Protein AF-A0A8X6L2Y6-F1 (afdb_monomer)

Structure (mmCIF, N/CA/C/O backbone):
data_AF-A0A8X6L2Y6-F1
#
_entry.id   AF-A0A8X6L2Y6-F1
#
loop_
_atom_site.group_PDB
_atom_site.id
_atom_site.type_symbol
_atom_site.label_atom_id
_atom_site.label_alt_id
_atom_site.label_comp_id
_atom_site.label_asym_id
_atom_site.label_entity_id
_atom_site.label_seq_id
_atom_site.pdbx_PDB_ins_code
_atom_site.Cartn_x
_atom_site.Cartn_y
_atom_site.Cartn_z
_atom_site.occupancy
_atom_site.B_iso_or_equiv
_atom_site.auth_seq_id
_atom_site.auth_comp_id
_atom_site.auth_asym_id
_atom_site.auth_atom_id
_atom_site.pdbx_PDB_model_num
ATOM 1 N N . MET A 1 1 ? 0.589 -14.907 5.777 1.00 53.78 1 MET A N 1
ATOM 2 C CA . MET A 1 1 ? 0.173 -14.080 6.938 1.00 53.78 1 MET A CA 1
ATOM 3 C C . MET A 1 1 ? -1.339 -14.083 7.063 1.00 53.78 1 MET A C 1
ATOM 5 O O . MET A 1 1 ? -2.007 -14.148 6.041 1.00 53.78 1 MET A O 1
ATOM 9 N N . THR A 1 2 ? -1.880 -14.028 8.283 1.00 49.56 2 THR A N 1
ATOM 10 C CA . THR A 1 2 ? -3.330 -13.923 8.505 1.00 49.56 2 THR A CA 1
ATOM 11 C C . THR A 1 2 ? -3.785 -12.466 8.377 1.00 49.56 2 THR A C 1
ATOM 13 O O . THR A 1 2 ? -3.122 -11.547 8.862 1.00 49.56 2 THR A O 1
ATOM 16 N N . PHE A 1 3 ? -4.913 -12.238 7.703 1.00 52.91 3 PHE A N 1
ATOM 17 C CA . PHE A 1 3 ? -5.513 -10.907 7.596 1.00 52.91 3 PHE A CA 1
ATOM 18 C C . PHE A 1 3 ? -5.962 -10.403 8.982 1.00 52.91 3 PHE A C 1
ATOM 20 O O . PHE A 1 3 ? -6.479 -11.174 9.787 1.00 52.91 3 PHE A O 1
ATOM 27 N N . GLY A 1 4 ? -5.780 -9.105 9.262 1.00 57.03 4 GLY A N 1
ATOM 28 C CA . GLY A 1 4 ? -6.302 -8.450 10.476 1.00 57.03 4 GLY A CA 1
ATOM 29 C C . GLY A 1 4 ? -5.295 -8.194 11.607 1.00 57.03 4 GLY A C 1
ATOM 30 O O . GLY A 1 4 ? -5.642 -7.549 12.596 1.00 57.03 4 GLY A O 1
ATOM 31 N N . LEU A 1 5 ? -4.037 -8.625 11.471 1.00 67.44 5 LEU A N 1
ATOM 32 C CA . LEU A 1 5 ? -2.963 -8.211 12.379 1.00 67.44 5 LEU A CA 1
ATOM 33 C C . LEU A 1 5 ? -2.486 -6.796 12.025 1.00 67.44 5 LEU A C 1
ATOM 35 O O . LEU A 1 5 ? -2.052 -6.541 10.904 1.00 67.44 5 LEU A O 1
ATOM 39 N N . ARG A 1 6 ? -2.512 -5.885 13.008 1.00 66.25 6 ARG A N 1
ATOM 40 C CA . ARG A 1 6 ? -2.228 -4.445 12.833 1.00 66.25 6 ARG A CA 1
ATOM 41 C C . ARG A 1 6 ? -0.897 -4.135 12.127 1.00 66.25 6 ARG A C 1
ATOM 43 O O . ARG A 1 6 ? -0.819 -3.129 11.438 1.00 66.25 6 ARG A O 1
ATOM 50 N N . ASN A 1 7 ? 0.112 -4.996 12.280 1.00 79.00 7 ASN A N 1
ATOM 51 C CA . ASN A 1 7 ? 1.459 -4.786 11.736 1.00 79.00 7 ASN A CA 1
ATOM 52 C C . ASN A 1 7 ? 1.858 -5.806 10.655 1.00 79.00 7 ASN A C 1
ATOM 54 O O . ASN A 1 7 ? 3.014 -5.810 10.239 1.00 79.00 7 ASN A O 1
ATOM 58 N N . ALA A 1 8 ? 0.944 -6.669 10.193 1.00 78.81 8 ALA A N 1
ATOM 59 C CA . ALA A 1 8 ? 1.289 -7.721 9.229 1.00 78.81 8 ALA A CA 1
ATOM 60 C C . ALA A 1 8 ? 1.899 -7.156 7.936 1.00 78.81 8 ALA A C 1
ATOM 62 O O . ALA A 1 8 ? 2.950 -7.623 7.510 1.00 78.81 8 ALA A O 1
ATOM 63 N N . ALA A 1 9 ? 1.308 -6.099 7.369 1.00 79.19 9 ALA A N 1
ATOM 64 C CA . ALA A 1 9 ? 1.822 -5.468 6.151 1.00 79.19 9 ALA A CA 1
ATOM 65 C C . ALA A 1 9 ? 3.248 -4.913 6.325 1.00 79.19 9 ALA A C 1
ATOM 67 O O . ALA A 1 9 ? 4.086 -5.075 5.448 1.00 79.19 9 ALA A O 1
ATOM 68 N N . GLN A 1 10 ? 3.565 -4.321 7.483 1.00 84.38 10 GLN A N 1
ATOM 69 C CA . GLN A 1 10 ? 4.913 -3.804 7.758 1.00 84.38 10 GLN A CA 1
ATOM 70 C C . GLN A 1 10 ? 5.939 -4.917 7.958 1.00 84.38 10 GLN A C 1
ATOM 72 O O . GLN A 1 10 ? 7.079 -4.782 7.521 1.00 84.38 10 GLN A O 1
ATOM 77 N N . SER A 1 11 ? 5.552 -6.017 8.605 1.00 86.00 11 SER A N 1
ATOM 78 C CA . SER A 1 11 ? 6.407 -7.200 8.699 1.00 86.00 11 SER A CA 1
ATOM 79 C C . SER A 1 11 ? 6.681 -7.800 7.319 1.00 86.00 11 SER A C 1
ATOM 81 O O . SER A 1 11 ? 7.819 -8.176 7.053 1.00 86.00 11 SER A O 1
ATOM 83 N N . PHE A 1 12 ? 5.678 -7.832 6.434 1.00 85.38 12 PHE A N 1
ATOM 84 C CA . PHE A 1 12 ? 5.853 -8.299 5.059 1.00 85.38 12 PHE A CA 1
ATOM 85 C C . PHE A 1 12 ? 6.756 -7.392 4.237 1.00 85.38 12 PHE A C 1
ATOM 87 O O . PHE A 1 12 ? 7.698 -7.875 3.622 1.00 85.38 12 PHE A O 1
ATOM 94 N N . GLN A 1 13 ? 6.516 -6.081 4.292 1.00 87.25 13 GLN A N 1
ATOM 95 C CA . GLN A 1 13 ? 7.336 -5.094 3.601 1.00 87.25 13 GLN A CA 1
ATOM 96 C C . GLN A 1 13 ? 8.804 -5.251 3.992 1.00 87.25 13 GLN A C 1
ATOM 98 O O . GLN A 1 13 ? 9.653 -5.363 3.125 1.00 87.25 13 GLN A O 1
ATOM 103 N N . ARG A 1 14 ? 9.109 -5.341 5.295 1.00 88.31 14 ARG A N 1
ATOM 104 C CA . ARG A 1 14 ? 10.491 -5.519 5.773 1.00 88.31 14 ARG A CA 1
ATOM 105 C C . ARG A 1 14 ? 11.135 -6.801 5.259 1.00 88.31 14 ARG A C 1
ATOM 107 O O . ARG A 1 14 ? 12.340 -6.823 5.028 1.00 88.31 14 ARG A O 1
ATOM 114 N N . PHE A 1 15 ? 10.347 -7.864 5.134 1.00 88.94 15 PHE A N 1
ATOM 115 C CA . PHE A 1 15 ? 10.811 -9.127 4.584 1.00 88.94 15 PHE A CA 1
ATOM 116 C C . PHE A 1 15 ? 11.135 -8.994 3.091 1.00 88.94 15 PHE A C 1
ATOM 118 O O . PHE A 1 15 ? 12.243 -9.333 2.683 1.00 88.94 15 PHE A O 1
ATOM 125 N N . LEU A 1 16 ? 10.230 -8.413 2.300 1.00 89.25 16 LEU A N 1
ATOM 126 C CA . LEU A 1 16 ? 10.459 -8.167 0.876 1.00 89.25 16 LEU A CA 1
ATOM 127 C C . LEU A 1 16 ? 11.618 -7.187 0.638 1.00 89.25 16 LEU A C 1
ATOM 129 O O . LEU A 1 16 ? 12.490 -7.463 -0.179 1.00 89.25 16 LEU A O 1
ATOM 133 N N . ASP A 1 17 ? 11.708 -6.109 1.417 1.00 87.88 17 ASP A N 1
ATOM 134 C CA . ASP A 1 17 ? 12.823 -5.153 1.385 1.00 87.88 17 ASP A CA 1
ATOM 135 C C . ASP A 1 17 ? 14.163 -5.798 1.740 1.00 87.88 17 ASP A C 1
ATOM 137 O O . ASP A 1 17 ? 15.212 -5.263 1.396 1.00 87.88 17 ASP A O 1
ATOM 141 N N . SER A 1 18 ? 14.162 -6.898 2.497 1.00 88.44 18 SER A N 1
ATOM 142 C CA . SER A 1 18 ? 15.374 -7.667 2.782 1.00 88.44 18 SER A CA 1
ATOM 143 C C . SER A 1 18 ? 15.711 -8.632 1.649 1.00 88.44 18 SER A C 1
ATOM 145 O O . SER A 1 18 ? 16.889 -8.878 1.415 1.00 88.44 18 SER A O 1
ATOM 147 N N . LEU A 1 19 ? 14.700 -9.177 0.969 1.00 88.56 19 LEU A N 1
ATOM 148 C CA . LEU A 1 19 ? 14.857 -10.135 -0.124 1.00 88.56 19 LEU A CA 1
ATOM 149 C C . LEU A 1 19 ? 15.314 -9.475 -1.431 1.00 88.56 19 LEU A C 1
ATOM 151 O O . LEU A 1 19 ? 16.062 -10.082 -2.194 1.00 88.56 19 LEU A O 1
ATOM 155 N N . PHE A 1 20 ? 14.852 -8.249 -1.680 1.00 88.69 20 PHE A N 1
ATOM 156 C CA . PHE A 1 20 ? 15.060 -7.512 -2.929 1.00 88.69 20 PHE A CA 1
ATOM 157 C C . PHE A 1 20 ? 16.042 -6.337 -2.803 1.00 88.69 20 PHE A C 1
ATOM 159 O O . PHE A 1 20 ? 16.257 -5.617 -3.774 1.00 88.69 20 PHE A O 1
ATOM 166 N N . ARG A 1 21 ? 16.654 -6.136 -1.626 1.00 86.44 21 ARG A N 1
ATOM 167 C CA . ARG A 1 21 ? 17.507 -4.970 -1.311 1.00 86.44 21 ARG A CA 1
ATOM 168 C C . ARG A 1 21 ? 18.644 -4.736 -2.299 1.00 86.44 21 ARG A C 1
ATOM 170 O O . ARG A 1 21 ? 19.048 -3.608 -2.549 1.00 86.44 21 ARG A O 1
ATOM 177 N N . ASP A 1 22 ? 19.221 -5.826 -2.759 1.00 89.88 22 ASP A N 1
ATOM 178 C CA . ASP A 1 22 ? 20.429 -5.905 -3.564 1.00 89.88 22 ASP A CA 1
ATOM 179 C C . ASP A 1 22 ? 20.139 -5.896 -5.071 1.00 89.88 22 ASP A C 1
ATOM 181 O O . ASP A 1 22 ? 21.068 -5.925 -5.875 1.00 89.88 22 ASP A O 1
ATOM 185 N N . LEU A 1 23 ? 18.864 -5.793 -5.462 1.00 87.50 23 LEU A N 1
ATOM 186 C CA . LEU A 1 23 ? 18.439 -5.685 -6.853 1.00 87.50 23 LEU A CA 1
ATOM 187 C C . LEU A 1 23 ? 18.017 -4.235 -7.160 1.00 87.50 23 LEU A C 1
ATOM 189 O O . LEU A 1 23 ? 16.874 -3.862 -6.903 1.00 87.50 23 LEU A O 1
ATOM 193 N N . PRO A 1 24 ? 18.895 -3.398 -7.750 1.00 85.75 24 PRO A N 1
ATOM 194 C CA . PRO A 1 24 ? 18.608 -1.975 -7.981 1.00 85.75 24 PRO A CA 1
ATOM 195 C C . PRO A 1 24 ? 17.514 -1.727 -9.033 1.00 85.75 24 PRO A C 1
ATOM 197 O O . PRO A 1 24 ? 17.008 -0.616 -9.154 1.00 85.75 24 PRO A O 1
ATOM 200 N N . PHE A 1 25 ? 17.163 -2.752 -9.811 1.00 88.06 25 PHE A N 1
ATOM 201 C CA . PHE A 1 25 ? 16.117 -2.730 -10.834 1.00 88.06 25 PHE A CA 1
ATOM 202 C C . PHE A 1 25 ? 14.741 -3.182 -10.311 1.00 88.06 25 PHE A C 1
ATOM 204 O O . PHE A 1 25 ? 13.781 -3.236 -11.083 1.00 88.06 25 PHE A O 1
ATOM 211 N N . CYS A 1 26 ? 14.646 -3.539 -9.025 1.00 90.44 26 CYS A N 1
ATOM 212 C CA . CYS A 1 26 ? 13.440 -4.055 -8.393 1.00 90.44 26 CYS A CA 1
ATOM 213 C C . CYS A 1 26 ? 12.894 -3.048 -7.376 1.00 90.44 26 CYS A C 1
ATOM 215 O O . CYS A 1 26 ? 13.563 -2.690 -6.410 1.00 90.44 26 CYS A O 1
ATOM 217 N N . PHE A 1 27 ? 11.646 -2.632 -7.563 1.00 89.06 27 PHE A N 1
ATOM 218 C CA . PHE A 1 27 ? 10.924 -1.758 -6.647 1.00 89.06 27 PHE A CA 1
ATOM 219 C C . PHE A 1 27 ? 9.777 -2.535 -6.013 1.00 89.06 27 PHE A C 1
ATOM 221 O O . PHE A 1 27 ? 8.895 -3.028 -6.711 1.00 89.06 27 PHE A O 1
ATOM 228 N N . VAL A 1 28 ? 9.786 -2.650 -4.687 1.00 89.44 28 VAL A N 1
ATOM 229 C CA . VAL A 1 28 ? 8.787 -3.423 -3.942 1.00 89.44 28 VAL A CA 1
ATOM 230 C C . VAL A 1 28 ? 7.969 -2.496 -3.058 1.00 89.44 28 VAL A C 1
ATOM 232 O O . VAL A 1 28 ? 8.517 -1.760 -2.238 1.00 89.44 28 VAL A O 1
ATOM 235 N N . TYR A 1 29 ? 6.647 -2.552 -3.196 1.00 84.81 29 TYR A N 1
ATOM 236 C CA . TYR A 1 29 ? 5.722 -1.835 -2.333 1.00 84.81 29 TYR A CA 1
ATOM 237 C C . TYR A 1 29 ? 4.562 -2.732 -1.908 1.00 84.81 29 TYR A C 1
ATOM 239 O O . TYR A 1 29 ? 3.640 -3.013 -2.667 1.00 84.81 29 TYR A O 1
ATOM 247 N N . ILE A 1 30 ? 4.597 -3.132 -0.645 1.00 80.69 30 ILE A N 1
ATOM 248 C CA . ILE A 1 30 ? 3.658 -4.003 0.055 1.00 80.69 30 ILE A CA 1
ATOM 249 C C . ILE A 1 30 ? 3.464 -5.318 -0.697 1.00 80.69 30 ILE A C 1
ATOM 251 O O . ILE A 1 30 ? 4.236 -6.245 -0.488 1.00 80.69 30 ILE A O 1
ATOM 255 N N . ASP A 1 31 ? 2.449 -5.393 -1.554 1.00 81.38 31 ASP A N 1
ATOM 256 C CA . ASP A 1 31 ? 2.082 -6.598 -2.295 1.00 81.38 31 ASP A CA 1
ATOM 257 C C . ASP A 1 31 ? 2.503 -6.522 -3.776 1.00 81.38 31 ASP A C 1
ATOM 259 O O . ASP A 1 31 ? 2.449 -7.535 -4.474 1.00 81.38 31 ASP A O 1
ATOM 263 N N . ASP 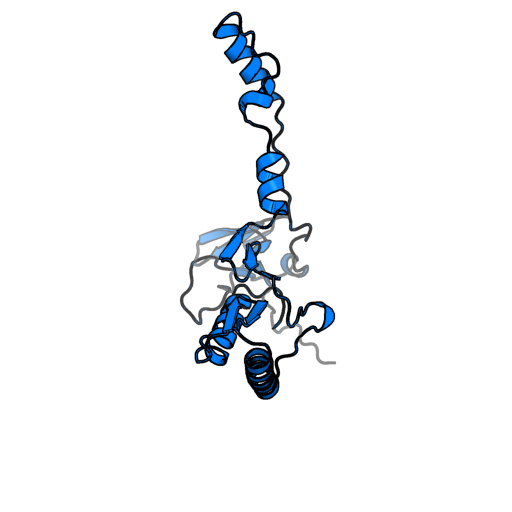A 1 32 ? 2.942 -5.350 -4.251 1.00 86.25 32 ASP A N 1
ATOM 264 C CA . ASP A 1 32 ? 3.271 -5.099 -5.652 1.00 86.25 32 ASP A CA 1
ATOM 265 C C . ASP A 1 32 ? 4.793 -5.019 -5.860 1.00 86.25 32 ASP A C 1
ATOM 267 O O . ASP A 1 32 ? 5.512 -4.304 -5.155 1.00 86.25 32 ASP A O 1
ATOM 271 N N . ILE A 1 33 ? 5.284 -5.750 -6.863 1.00 89.38 33 ILE A N 1
ATOM 272 C CA . ILE A 1 33 ? 6.696 -5.792 -7.261 1.00 89.38 33 ILE A CA 1
ATOM 273 C C . ILE A 1 33 ? 6.803 -5.268 -8.693 1.00 89.38 33 ILE A C 1
ATOM 275 O O . ILE A 1 33 ? 6.194 -5.822 -9.608 1.00 89.38 33 ILE A O 1
ATOM 279 N N . LEU A 1 34 ? 7.599 -4.222 -8.886 1.00 91.00 34 LEU A N 1
ATOM 280 C CA . LEU A 1 34 ? 7.883 -3.607 -10.177 1.00 91.00 34 LEU A CA 1
ATOM 281 C C . LEU A 1 34 ? 9.336 -3.882 -10.573 1.00 91.00 34 LEU A C 1
ATOM 283 O O . LEU A 1 34 ? 10.262 -3.568 -9.828 1.00 91.00 34 LEU A O 1
ATOM 287 N N . ILE A 1 35 ? 9.535 -4.432 -11.769 1.00 91.62 35 ILE A N 1
ATOM 288 C CA . ILE A 1 35 ? 10.860 -4.680 -12.347 1.00 91.62 35 ILE A CA 1
ATOM 289 C C . ILE A 1 35 ? 11.011 -3.811 -13.588 1.00 91.62 35 ILE A C 1
ATOM 291 O O . ILE A 1 35 ? 10.223 -3.931 -14.527 1.00 91.62 35 ILE A O 1
ATOM 295 N N . ALA A 1 36 ? 12.040 -2.967 -13.601 1.00 90.19 36 ALA A N 1
ATOM 296 C CA . ALA A 1 36 ? 12.349 -2.089 -14.723 1.00 90.19 36 ALA A CA 1
ATOM 297 C C . ALA A 1 36 ? 13.656 -2.515 -15.402 1.00 90.19 36 ALA A C 1
ATOM 299 O O . ALA A 1 36 ? 14.656 -2.789 -14.744 1.00 90.19 36 ALA A O 1
ATOM 300 N N . SER A 1 37 ? 13.667 -2.549 -16.731 1.00 90.81 37 SER A N 1
ATOM 301 C CA . SER A 1 37 ? 14.853 -2.862 -17.534 1.00 90.81 37 SER A CA 1
ATOM 302 C C . SER A 1 37 ? 14.852 -2.042 -18.821 1.00 90.81 37 SER A C 1
ATOM 304 O O . SER A 1 37 ? 13.824 -1.490 -19.211 1.00 90.81 37 SER A O 1
ATOM 306 N N . ARG A 1 38 ? 16.009 -1.948 -19.485 1.00 89.38 38 ARG A N 1
ATOM 307 C CA . ARG A 1 38 ? 16.147 -1.217 -20.758 1.00 89.38 38 ARG A CA 1
ATOM 308 C C . ARG A 1 38 ? 15.897 -2.110 -21.967 1.00 89.38 38 ARG A C 1
ATOM 310 O O . ARG A 1 38 ? 15.366 -1.654 -22.975 1.00 89.38 38 ARG A O 1
ATOM 317 N N . ASN A 1 39 ? 16.266 -3.382 -21.848 1.00 90.94 39 ASN A N 1
ATOM 318 C CA . ASN A 1 39 ? 16.191 -4.372 -22.914 1.00 90.94 39 ASN A CA 1
ATOM 319 C C . ASN A 1 39 ? 15.375 -5.588 -22.462 1.00 90.94 39 ASN A C 1
ATOM 321 O O . ASN A 1 39 ? 15.247 -5.859 -21.264 1.00 90.94 39 ASN A O 1
ATOM 325 N N . LEU A 1 40 ? 14.838 -6.336 -23.429 1.00 89.94 40 LEU A N 1
ATOM 326 C CA . LEU A 1 40 ? 14.059 -7.543 -23.152 1.00 89.94 40 LEU A CA 1
ATOM 327 C C . LEU A 1 40 ? 14.941 -8.680 -22.614 1.00 89.94 40 LEU A C 1
ATOM 329 O O . LEU A 1 40 ? 14.536 -9.369 -21.684 1.00 89.94 40 LEU A O 1
ATOM 333 N N . ASP A 1 41 ? 16.156 -8.843 -23.140 1.00 91.94 41 ASP A N 1
ATOM 334 C CA . ASP A 1 41 ? 17.095 -9.874 -22.677 1.00 91.94 41 ASP A CA 1
ATOM 335 C C . ASP A 1 41 ? 17.495 -9.668 -21.208 1.00 91.94 41 ASP A C 1
ATOM 337 O O . ASP A 1 41 ? 17.461 -10.604 -20.404 1.00 91.94 41 ASP A O 1
ATOM 341 N N . GLU A 1 42 ? 17.787 -8.419 -20.829 1.00 92.44 42 GLU A N 1
ATOM 342 C CA . GLU A 1 42 ? 18.013 -8.036 -19.431 1.00 92.44 42 GLU A CA 1
ATOM 343 C C . GLU A 1 42 ? 16.762 -8.287 -18.586 1.00 92.44 42 GLU A C 1
ATOM 345 O O . GLU A 1 42 ? 16.866 -8.852 -17.499 1.00 92.44 42 GLU A O 1
ATOM 350 N N . HIS A 1 43 ? 15.575 -7.943 -19.102 1.00 92.31 43 HIS A N 1
ATOM 351 C CA . HIS A 1 43 ? 14.306 -8.172 -18.408 1.00 92.31 43 HIS A CA 1
ATOM 352 C C . HIS A 1 43 ? 14.105 -9.646 -18.058 1.00 92.31 43 HIS A C 1
ATOM 354 O O . HIS A 1 43 ? 13.728 -9.979 -16.937 1.00 92.31 43 HIS A O 1
ATOM 360 N N . ILE A 1 44 ? 14.384 -10.543 -19.007 1.00 92.19 44 ILE A N 1
ATOM 361 C CA . ILE A 1 44 ? 14.272 -11.990 -18.804 1.00 92.19 44 ILE A CA 1
ATOM 362 C C . ILE A 1 44 ? 15.265 -12.454 -17.735 1.00 92.19 44 ILE A C 1
ATOM 364 O O . ILE A 1 44 ? 14.909 -13.276 -16.891 1.00 92.19 44 ILE A O 1
ATOM 368 N N . SER A 1 45 ? 16.492 -11.928 -17.744 1.00 92.81 45 SER A N 1
ATOM 369 C CA . SER A 1 45 ? 17.494 -12.231 -16.716 1.00 92.81 45 SER A CA 1
ATOM 370 C C . SER A 1 45 ? 17.037 -11.775 -15.322 1.00 92.81 45 SER A C 1
ATOM 372 O O . SER A 1 45 ? 17.077 -12.550 -14.366 1.00 92.81 45 SER A O 1
ATOM 374 N N . TYR A 1 46 ? 16.503 -10.556 -15.212 1.00 93.44 46 TYR A N 1
ATOM 375 C CA . TYR A 1 46 ? 15.985 -9.998 -13.959 1.00 93.44 46 TYR A CA 1
ATOM 376 C C . TYR A 1 46 ? 14.764 -10.754 -13.438 1.00 93.44 46 TYR A C 1
ATOM 378 O O . TYR A 1 46 ? 14.675 -11.028 -12.242 1.00 93.44 46 TYR A O 1
ATOM 386 N N . LEU A 1 47 ? 13.849 -11.144 -14.329 1.00 92.06 47 LEU A N 1
ATOM 387 C CA . LEU A 1 47 ? 12.705 -11.980 -13.978 1.00 92.06 47 LEU A CA 1
ATOM 388 C C . LEU A 1 47 ? 13.153 -13.344 -13.452 1.00 92.06 47 LEU A C 1
ATOM 390 O O . LEU A 1 47 ? 12.626 -13.797 -12.442 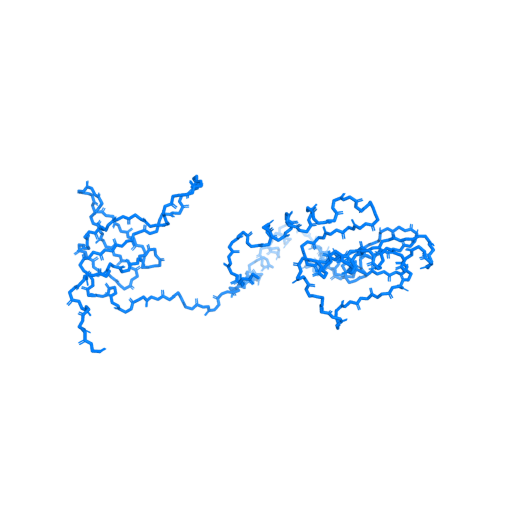1.00 92.06 47 LEU A O 1
ATOM 394 N N . LYS A 1 48 ? 14.140 -13.987 -14.090 1.00 92.56 48 LYS A N 1
ATOM 395 C CA . LYS A 1 48 ? 14.689 -15.269 -13.617 1.00 92.56 48 LYS A CA 1
ATOM 396 C C . LYS A 1 48 ? 15.281 -15.152 -12.216 1.00 92.56 48 LYS A C 1
ATOM 398 O O . LYS A 1 48 ? 14.983 -15.991 -11.371 1.00 92.56 48 LYS A O 1
ATOM 403 N N . GLU A 1 49 ? 16.075 -14.115 -11.961 1.00 91.50 49 GLU A N 1
ATOM 404 C CA . GLU A 1 49 ? 16.656 -13.882 -10.636 1.00 91.50 49 GLU A CA 1
ATOM 405 C C . GLU A 1 49 ? 15.575 -13.594 -9.585 1.00 91.50 49 GLU A C 1
ATOM 407 O O . GLU A 1 49 ? 15.609 -14.159 -8.493 1.00 91.50 49 GLU A O 1
ATOM 412 N N . 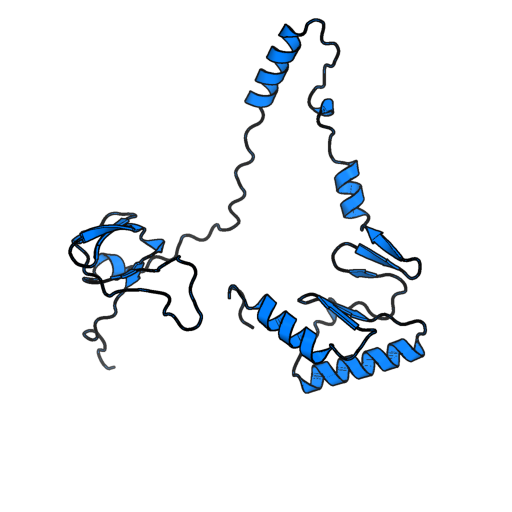MET A 1 50 ? 14.564 -12.789 -9.924 1.00 91.75 50 MET A N 1
ATOM 413 C CA . MET A 1 50 ? 13.429 -12.537 -9.035 1.00 91.75 50 MET A CA 1
ATOM 414 C C . MET A 1 50 ? 12.643 -13.821 -8.735 1.00 91.75 50 MET A C 1
ATOM 416 O O . MET A 1 50 ? 12.380 -14.109 -7.569 1.00 91.75 50 MET A O 1
ATOM 420 N N . PHE A 1 51 ? 12.309 -14.629 -9.745 1.00 91.00 51 PHE A N 1
ATOM 421 C CA . PHE A 1 51 ? 11.583 -15.883 -9.529 1.00 91.00 51 PHE A CA 1
ATOM 422 C C . PHE A 1 51 ? 12.384 -16.872 -8.682 1.00 91.00 51 PHE A C 1
ATOM 424 O O . PHE A 1 51 ? 11.809 -17.492 -7.792 1.00 91.00 51 PHE A O 1
ATOM 431 N N . ARG A 1 52 ? 13.703 -16.968 -8.895 1.00 92.44 52 ARG A N 1
ATOM 432 C CA . ARG A 1 52 ? 14.598 -17.789 -8.065 1.00 92.44 52 ARG A CA 1
ATOM 433 C C . ARG A 1 52 ? 14.515 -17.385 -6.589 1.00 92.44 52 ARG A C 1
ATOM 435 O O . ARG A 1 52 ? 14.341 -18.235 -5.725 1.00 92.44 52 ARG A O 1
ATOM 442 N N . ARG A 1 53 ? 14.571 -16.081 -6.304 1.00 90.69 53 ARG A N 1
ATOM 443 C CA . ARG A 1 53 ? 14.474 -15.526 -4.941 1.00 90.69 53 ARG A CA 1
ATOM 444 C C . ARG A 1 53 ? 13.139 -15.829 -4.278 1.00 90.69 53 ARG A C 1
ATOM 446 O O . ARG A 1 53 ? 13.103 -16.141 -3.088 1.00 90.69 53 ARG A O 1
ATOM 453 N N . LEU A 1 54 ? 12.049 -15.694 -5.032 1.00 90.44 54 LEU A N 1
ATOM 454 C CA . LEU A 1 54 ? 10.709 -15.989 -4.537 1.00 90.44 54 LEU A CA 1
ATOM 455 C C . LEU A 1 54 ? 10.559 -17.472 -4.193 1.00 90.44 54 LEU A C 1
ATOM 457 O O . LEU A 1 54 ? 10.035 -17.780 -3.125 1.00 90.44 54 LEU A O 1
ATOM 461 N N . ASP A 1 55 ? 11.055 -18.361 -5.055 1.00 92.62 55 ASP A N 1
ATOM 462 C CA . ASP A 1 55 ? 10.999 -19.812 -4.859 1.00 92.62 55 ASP A CA 1
ATOM 463 C C . ASP A 1 55 ? 11.796 -20.247 -3.619 1.00 92.62 55 ASP A C 1
ATOM 465 O O . ASP A 1 55 ? 11.258 -20.907 -2.731 1.00 92.62 55 ASP A O 1
ATOM 469 N N . GLU A 1 56 ? 13.029 -19.749 -3.468 1.00 92.56 56 GLU A N 1
ATOM 470 C CA . GLU A 1 56 ? 13.886 -20.010 -2.298 1.00 92.56 56 GLU A CA 1
ATOM 471 C C . GLU A 1 56 ? 13.258 -19.568 -0.969 1.00 92.56 56 GLU A C 1
ATOM 473 O O . GLU A 1 56 ? 13.558 -20.124 0.088 1.00 92.56 56 GLU A O 1
ATOM 478 N N . ASN A 1 57 ? 12.375 -18.570 -1.015 1.00 88.31 57 ASN A N 1
ATOM 479 C CA . ASN A 1 57 ? 11.716 -17.996 0.154 1.00 88.31 57 ASN A CA 1
ATOM 480 C C . ASN A 1 57 ? 10.245 -18.427 0.297 1.00 88.31 57 ASN A C 1
ATOM 482 O O . ASN A 1 57 ? 9.544 -17.927 1.180 1.00 88.31 57 ASN A O 1
ATOM 486 N N . GLY A 1 58 ? 9.766 -19.349 -0.547 1.00 88.56 58 GLY A N 1
ATOM 487 C CA . GLY A 1 58 ? 8.405 -19.889 -0.488 1.00 88.56 58 GLY A CA 1
ATOM 488 C C . GLY A 1 58 ? 7.303 -18.865 -0.784 1.00 88.56 58 GLY A C 1
ATOM 489 O O . GLY A 1 58 ? 6.191 -18.979 -0.261 1.00 88.56 58 GLY A O 1
ATOM 490 N N . LEU A 1 59 ? 7.598 -17.840 -1.587 1.00 88.06 59 LEU A N 1
ATOM 491 C CA . LEU A 1 59 ? 6.637 -16.817 -1.991 1.00 88.06 59 LEU A CA 1
ATOM 492 C C . LEU A 1 59 ? 5.914 -17.224 -3.277 1.00 88.06 59 LEU A C 1
ATOM 494 O O . LEU A 1 59 ? 6.531 -17.534 -4.291 1.00 88.06 59 LEU A O 1
ATOM 498 N N . VAL A 1 60 ? 4.582 -17.161 -3.250 1.00 86.88 60 VAL A N 1
ATOM 499 C CA . VAL A 1 60 ? 3.735 -17.528 -4.390 1.00 86.88 60 VAL A CA 1
ATOM 500 C C . VAL A 1 60 ? 3.120 -16.281 -5.007 1.00 86.88 60 VAL A C 1
ATOM 502 O O . VAL A 1 60 ? 2.433 -15.513 -4.332 1.00 86.88 60 VAL A O 1
ATOM 505 N N . LEU A 1 61 ? 3.318 -16.109 -6.313 1.00 87.81 61 LEU A N 1
ATOM 506 C CA . LEU A 1 61 ? 2.698 -15.037 -7.083 1.00 87.81 61 LEU A CA 1
ATOM 507 C C . LEU A 1 61 ? 1.338 -15.461 -7.626 1.00 87.81 61 LEU A C 1
ATOM 509 O O . LEU A 1 61 ? 1.148 -16.565 -8.138 1.00 87.81 61 LEU A O 1
ATOM 513 N N . LYS A 1 62 ? 0.386 -14.532 -7.591 1.00 87.44 62 LYS A N 1
ATOM 514 C CA . LYS A 1 62 ? -0.900 -14.714 -8.256 1.00 87.44 62 LYS A CA 1
ATOM 515 C C . LYS A 1 62 ? -0.780 -14.297 -9.721 1.00 87.44 62 LYS A C 1
ATOM 517 O O . LYS A 1 62 ? -1.010 -13.138 -10.044 1.00 87.44 62 LYS A O 1
ATOM 522 N N . ILE A 1 63 ? -0.506 -15.264 -10.599 1.00 86.38 63 ILE A N 1
ATOM 523 C CA . ILE A 1 63 ? -0.296 -15.054 -12.047 1.00 86.38 63 ILE A CA 1
ATOM 524 C C . ILE A 1 63 ? -1.419 -14.226 -12.687 1.00 86.38 63 ILE A C 1
ATOM 526 O O . ILE A 1 63 ? -1.151 -13.366 -13.515 1.00 86.38 63 ILE A O 1
ATOM 530 N N . SER A 1 64 ? -2.673 -14.409 -12.258 1.00 87.44 64 SER A N 1
ATOM 531 C CA . SER A 1 64 ? -3.816 -13.665 -12.806 1.00 87.44 64 SER A CA 1
ATOM 532 C C . SER A 1 64 ? -3.764 -12.149 -12.563 1.00 87.44 64 SER A C 1
ATOM 534 O O . SER A 1 64 ? -4.572 -11.423 -13.128 1.00 87.44 64 SER A O 1
ATOM 536 N N . LYS A 1 65 ? -2.911 -11.683 -11.645 1.00 86.06 65 LYS A N 1
ATOM 537 C CA . LYS A 1 65 ? -2.687 -10.263 -11.348 1.00 86.06 65 LYS A CA 1
ATOM 538 C C . LYS A 1 65 ? -1.341 -9.762 -11.874 1.00 86.06 65 LYS A C 1
ATOM 540 O O . LYS A 1 65 ? -1.067 -8.574 -11.769 1.00 86.06 65 LYS A O 1
ATOM 545 N N . CYS A 1 66 ? -0.498 -10.646 -12.401 1.00 87.75 66 CYS A N 1
ATOM 546 C CA . CYS A 1 66 ? 0.820 -10.277 -12.889 1.00 87.75 66 CYS A CA 1
ATOM 547 C C . CYS A 1 66 ? 0.729 -9.764 -14.327 1.00 87.75 66 CYS A C 1
ATOM 549 O O . CYS A 1 66 ? 0.084 -10.370 -15.182 1.00 87.75 66 CYS A O 1
ATOM 551 N N . ILE A 1 67 ? 1.426 -8.664 -14.591 1.00 88.62 67 ILE A N 1
ATOM 552 C CA . ILE A 1 67 ? 1.583 -8.080 -15.920 1.00 88.62 67 ILE A CA 1
ATOM 553 C C . ILE A 1 67 ? 3.072 -8.153 -16.250 1.00 88.62 67 ILE A C 1
ATOM 555 O O . ILE A 1 67 ? 3.896 -7.657 -15.487 1.00 88.62 67 ILE A O 1
ATOM 559 N N . PHE A 1 68 ? 3.423 -8.794 -17.366 1.00 88.88 68 PHE A N 1
ATOM 560 C CA . PHE A 1 68 ? 4.817 -9.035 -17.749 1.00 88.88 68 PHE A CA 1
ATOM 561 C C . PHE A 1 68 ? 5.178 -8.318 -19.049 1.00 88.88 68 PHE A C 1
ATOM 563 O O . PHE A 1 68 ? 4.357 -8.257 -19.966 1.00 88.88 68 PHE A O 1
ATOM 570 N N . ALA A 1 69 ? 6.424 -7.829 -19.126 1.00 86.31 69 ALA A N 1
ATOM 571 C CA . ALA A 1 69 ? 7.057 -7.286 -20.331 1.00 86.31 69 ALA A CA 1
ATOM 572 C C . ALA A 1 69 ? 6.190 -6.276 -21.111 1.00 86.31 69 ALA A C 1
ATOM 574 O O . ALA A 1 69 ? 6.119 -6.309 -22.341 1.00 86.31 69 ALA A O 1
ATOM 575 N N . LYS A 1 70 ? 5.502 -5.382 -20.393 1.00 89.50 70 LYS A N 1
ATOM 576 C CA . LYS A 1 70 ? 4.771 -4.267 -20.999 1.00 89.50 70 LYS A CA 1
ATOM 577 C C . LYS A 1 70 ? 5.654 -3.015 -21.050 1.00 89.50 70 LYS A C 1
ATOM 579 O O . LYS A 1 70 ? 6.439 -2.805 -20.128 1.00 89.50 70 LYS A O 1
ATOM 584 N N . PRO A 1 71 ? 5.526 -2.188 -22.104 1.00 86.06 71 PRO A N 1
ATOM 585 C CA . PRO A 1 71 ? 6.254 -0.920 -22.205 1.00 86.06 71 PRO A CA 1
ATOM 586 C C . PRO A 1 71 ? 5.759 0.130 -21.198 1.00 86.06 71 PRO A C 1
ATOM 588 O O . PRO A 1 71 ? 6.482 1.070 -20.876 1.00 86.06 71 PRO A O 1
ATOM 591 N N . GLU A 1 72 ? 4.534 -0.045 -20.705 1.00 89.44 72 GLU A N 1
ATOM 592 C CA . GLU A 1 72 ? 3.875 0.815 -19.732 1.00 89.44 72 GLU A CA 1
ATOM 593 C C . GLU A 1 72 ? 3.077 -0.033 -18.737 1.00 89.44 72 GLU A C 1
ATOM 595 O O . GLU A 1 72 ? 2.537 -1.088 -19.093 1.00 89.44 72 GLU A O 1
ATOM 600 N N . VAL A 1 73 ? 3.033 0.397 -17.476 1.00 90.94 73 VAL A N 1
ATOM 601 C CA . VAL A 1 73 ? 2.314 -0.307 -16.410 1.00 90.94 73 VAL A CA 1
ATOM 602 C C . VAL A 1 73 ? 1.808 0.674 -15.362 1.00 90.94 73 VAL A C 1
ATOM 604 O O . VAL A 1 73 ? 2.503 1.619 -14.988 1.00 90.94 73 VAL A O 1
ATOM 607 N N . ASP A 1 74 ? 0.603 0.432 -14.858 1.00 89.06 74 ASP A N 1
ATOM 608 C CA . ASP A 1 74 ? 0.085 1.174 -13.717 1.00 89.06 74 ASP A CA 1
ATOM 609 C C . ASP A 1 74 ? 0.626 0.571 -12.414 1.00 89.06 74 ASP A C 1
ATOM 611 O O . ASP A 1 74 ? 0.431 -0.609 -12.124 1.00 89.06 74 ASP A O 1
ATOM 615 N N . PHE A 1 75 ? 1.305 1.390 -11.613 1.00 87.56 75 PHE A N 1
ATOM 616 C CA . PHE A 1 75 ? 1.899 1.013 -10.334 1.00 87.56 75 PHE A CA 1
ATOM 617 C C . PHE A 1 75 ? 1.569 2.075 -9.278 1.00 87.56 75 PHE A C 1
ATOM 619 O O . PHE A 1 75 ? 1.848 3.258 -9.462 1.00 87.56 75 PHE A O 1
ATOM 626 N N . LEU A 1 76 ? 0.937 1.670 -8.170 1.00 84.69 76 LEU A N 1
ATOM 627 C CA . LEU A 1 76 ? 0.532 2.552 -7.056 1.00 84.69 76 LEU A CA 1
ATOM 628 C C . LEU A 1 76 ? -0.327 3.771 -7.462 1.00 84.69 76 LEU A C 1
ATOM 630 O O . LEU A 1 76 ? -0.291 4.820 -6.817 1.00 84.69 76 LEU A O 1
ATOM 634 N N . GLY A 1 77 ? -1.129 3.638 -8.522 1.00 83.38 77 GLY A N 1
ATOM 635 C CA . GLY A 1 77 ? -1.955 4.731 -9.054 1.00 83.38 77 GLY A CA 1
ATOM 636 C C . GLY A 1 77 ? -1.172 5.767 -9.867 1.00 83.38 77 GLY A C 1
ATOM 637 O O . GLY A 1 77 ? -1.652 6.888 -10.061 1.00 83.38 77 GLY A O 1
ATOM 638 N N . HIS A 1 78 ? 0.027 5.395 -10.309 1.00 86.75 78 HIS A N 1
ATOM 639 C CA . HIS A 1 78 ? 0.819 6.108 -11.294 1.00 86.75 78 HIS A CA 1
ATOM 640 C C . HIS A 1 78 ? 0.960 5.263 -12.552 1.00 86.75 78 HIS A C 1
ATOM 642 O O . HIS A 1 78 ? 1.144 4.053 -12.475 1.00 86.75 78 HIS A O 1
ATOM 648 N N . HIS A 1 79 ? 0.931 5.920 -13.700 1.00 88.12 79 HIS A N 1
ATOM 649 C CA . HIS A 1 79 ? 1.231 5.313 -14.981 1.00 88.12 79 HIS A CA 1
ATOM 650 C C . HIS A 1 79 ? 2.736 5.421 -15.241 1.00 88.12 79 HIS A C 1
ATOM 652 O O . HIS A 1 79 ? 3.269 6.522 -15.414 1.00 88.12 79 HIS A O 1
ATOM 658 N N . VAL A 1 80 ? 3.438 4.291 -15.204 1.00 88.81 80 VAL A N 1
ATOM 659 C CA . VAL A 1 80 ? 4.892 4.219 -15.370 1.00 88.81 80 VAL A CA 1
ATOM 660 C C . VAL A 1 80 ? 5.205 3.854 -16.816 1.00 88.81 80 VAL A C 1
ATOM 662 O O . VAL A 1 80 ? 4.799 2.801 -17.298 1.00 88.81 80 VAL A O 1
ATOM 665 N N . SER A 1 81 ? 5.953 4.725 -17.492 1.00 88.31 81 SER A N 1
ATOM 666 C CA . SER A 1 81 ? 6.360 4.581 -18.893 1.00 88.31 81 SER A CA 1
ATOM 667 C C . SER A 1 81 ? 7.854 4.871 -19.058 1.00 88.31 81 SER A C 1
ATOM 669 O O . SER A 1 81 ? 8.482 5.464 -18.178 1.00 88.31 81 SER A O 1
ATOM 671 N N . ALA A 1 82 ? 8.423 4.537 -20.219 1.00 85.06 82 ALA A N 1
ATOM 672 C CA . ALA A 1 82 ? 9.805 4.900 -20.554 1.00 85.06 82 ALA A CA 1
ATOM 673 C C . ALA A 1 82 ? 10.056 6.425 -20.544 1.00 85.06 82 ALA A C 1
ATOM 675 O O . ALA A 1 82 ? 11.170 6.865 -20.266 1.00 85.06 82 ALA A O 1
ATOM 676 N N . SER A 1 83 ? 9.026 7.235 -20.820 1.00 82.75 83 SER A N 1
ATOM 677 C CA . SER A 1 83 ? 9.090 8.703 -20.790 1.00 82.75 83 SER A CA 1
ATOM 678 C C . SER A 1 83 ? 9.023 9.310 -19.385 1.00 82.75 83 SER A C 1
ATOM 680 O O . SER A 1 83 ? 9.327 10.489 -19.221 1.00 82.75 83 SER A O 1
ATOM 682 N N . GLY A 1 84 ? 8.629 8.532 -18.374 1.00 85.69 84 GLY A N 1
ATOM 683 C CA . GLY A 1 84 ? 8.498 8.998 -16.997 1.00 85.69 84 GLY A CA 1
ATOM 684 C C . GLY A 1 84 ? 7.255 8.466 -16.287 1.00 85.69 84 GLY A C 1
ATOM 685 O O . GLY A 1 84 ? 6.567 7.560 -16.766 1.00 85.69 84 GLY A O 1
ATOM 686 N N . ILE A 1 85 ? 6.983 9.051 -15.119 1.00 87.50 85 ILE A N 1
ATOM 687 C CA . ILE A 1 85 ? 5.886 8.672 -14.224 1.00 87.50 85 ILE A CA 1
ATO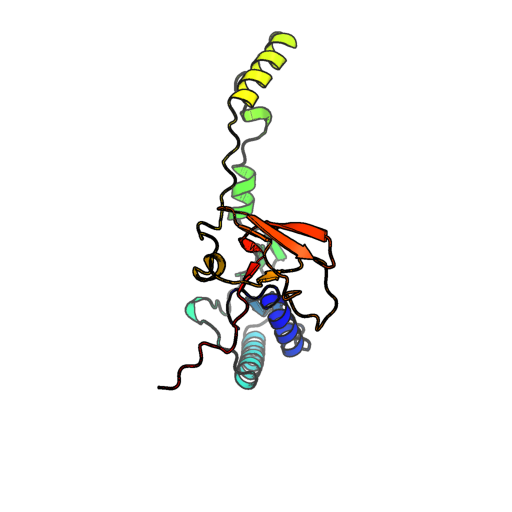M 688 C C . ILE A 1 85 ? 4.778 9.722 -14.340 1.00 87.50 85 ILE A C 1
ATOM 690 O O . ILE A 1 85 ? 4.980 10.886 -13.992 1.00 87.50 85 ILE A O 1
ATOM 694 N N . LEU A 1 86 ? 3.607 9.308 -14.816 1.00 87.12 86 LEU A N 1
ATOM 695 C CA . LEU A 1 86 ? 2.412 10.144 -14.937 1.00 87.12 86 LEU A CA 1
ATOM 696 C C . LEU A 1 86 ? 1.351 9.706 -13.920 1.00 87.12 86 LEU A C 1
ATOM 698 O O . LEU A 1 86 ? 1.432 8.628 -13.335 1.00 87.12 86 LEU A O 1
ATOM 702 N N . GLN A 1 87 ? 0.348 10.545 -13.665 1.00 85.25 87 GLN A N 1
ATOM 703 C CA . GLN A 1 87 ? -0.816 10.113 -12.886 1.00 85.25 87 GLN A CA 1
ATOM 704 C C . GLN A 1 87 ? -1.785 9.331 -13.771 1.00 85.25 87 GLN A C 1
ATOM 706 O O . GLN A 1 87 ? -1.972 9.676 -14.937 1.00 85.25 87 GLN A O 1
ATOM 711 N N . THR A 1 88 ? -2.420 8.301 -13.210 1.00 84.38 88 THR A N 1
ATOM 712 C CA . THR A 1 88 ? -3.446 7.533 -13.924 1.00 84.38 88 THR A CA 1
ATOM 713 C C . THR A 1 88 ? -4.612 8.440 -14.325 1.00 84.38 88 THR A C 1
ATOM 715 O O . THR A 1 88 ? -5.046 9.292 -13.542 1.00 84.38 88 THR A O 1
ATOM 718 N N . LEU A 1 89 ? -5.148 8.225 -15.530 1.00 80.81 89 LEU A N 1
ATOM 719 C CA . LEU A 1 89 ? -6.249 9.015 -16.088 1.00 80.81 89 LEU A CA 1
ATOM 720 C C . LEU A 1 89 ? -7.468 9.064 -15.164 1.00 80.81 89 LEU A C 1
ATOM 722 O O . LEU A 1 89 ? -8.064 10.122 -15.025 1.00 80.81 89 LEU A O 1
ATOM 726 N N . GLU A 1 90 ? -7.787 7.977 -14.458 1.00 81.50 90 GLU A N 1
ATOM 727 C CA . GLU A 1 90 ? -8.894 7.945 -13.493 1.00 81.50 90 GLU A CA 1
ATOM 728 C C . GLU A 1 90 ? -8.745 8.988 -12.375 1.00 81.50 90 GLU A C 1
ATOM 730 O O . GLU A 1 90 ? -9.715 9.646 -12.003 1.00 81.50 90 GLU A O 1
ATOM 735 N N . ARG A 1 91 ? -7.526 9.189 -11.853 1.00 78.56 91 ARG A N 1
ATOM 736 C CA . ARG A 1 91 ? -7.277 10.186 -10.797 1.00 78.56 91 ARG A CA 1
ATOM 737 C C . ARG A 1 91 ? -7.372 11.603 -11.340 1.00 78.56 91 ARG A C 1
ATOM 739 O O . ARG A 1 91 ? -7.883 12.481 -10.652 1.00 78.56 91 ARG A O 1
ATOM 746 N N . ILE A 1 92 ? -6.883 11.818 -12.560 1.00 84.00 92 ILE A N 1
ATOM 747 C CA . ILE A 1 92 ? -6.982 13.113 -13.240 1.00 84.00 92 ILE A CA 1
ATOM 748 C C . ILE A 1 92 ? -8.452 13.430 -13.517 1.00 84.00 92 ILE A C 1
ATOM 750 O O . ILE A 1 92 ? -8.913 14.520 -13.193 1.00 84.00 92 ILE A O 1
ATOM 754 N N . GLN A 1 93 ? -9.202 12.460 -14.036 1.00 84.00 93 GLN A N 1
ATOM 755 C CA . GLN A 1 93 ? -10.613 12.614 -14.356 1.00 84.00 93 GLN A CA 1
ATOM 756 C C . GLN A 1 93 ? -11.438 12.906 -13.103 1.00 84.00 93 GLN A C 1
ATOM 758 O O . GLN 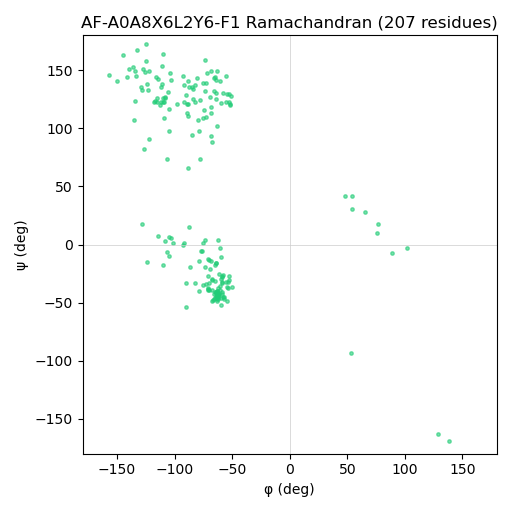A 1 93 ? -12.231 13.835 -13.114 1.00 84.00 93 GLN A O 1
ATOM 763 N N . ALA A 1 94 ? -11.172 12.226 -11.984 1.00 83.19 94 ALA A N 1
ATOM 764 C CA . ALA A 1 94 ? -11.837 12.517 -10.714 1.00 83.19 94 ALA A CA 1
ATOM 765 C C . ALA A 1 94 ? -11.615 13.960 -10.220 1.00 83.19 94 ALA A C 1
ATOM 767 O O . ALA A 1 94 ? -12.474 14.507 -9.536 1.00 83.19 94 ALA A O 1
ATOM 768 N N . ILE A 1 95 ? -10.473 14.576 -10.548 1.00 81.94 95 ILE A N 1
ATOM 769 C CA . ILE A 1 95 ? -10.195 15.985 -10.231 1.00 81.94 95 ILE A CA 1
ATOM 770 C C . ILE A 1 95 ? -10.902 16.915 -11.222 1.00 81.94 95 ILE A C 1
ATOM 772 O O . ILE A 1 95 ? -11.416 17.953 -10.816 1.00 81.94 95 ILE A O 1
ATOM 776 N N . LEU A 1 96 ? -10.927 16.565 -12.510 1.00 82.88 96 LEU A N 1
ATOM 777 C CA . LEU A 1 96 ? -11.607 17.354 -13.542 1.00 82.88 96 LEU A CA 1
ATOM 778 C C . LEU A 1 96 ? -13.130 17.351 -13.362 1.00 82.88 96 LEU A C 1
ATOM 780 O O . LEU A 1 96 ? -13.759 18.395 -13.512 1.00 82.88 96 LEU A O 1
ATOM 784 N N . ASP A 1 97 ? -13.690 16.207 -12.978 1.00 83.75 97 ASP A N 1
ATOM 785 C CA . ASP A 1 97 ? -15.110 16.015 -12.675 1.00 83.75 97 ASP A CA 1
ATOM 786 C C . ASP A 1 97 ? -15.489 16.563 -11.291 1.00 83.75 97 ASP A C 1
ATOM 788 O O . ASP A 1 97 ? -16.662 16.566 -10.908 1.00 83.75 97 ASP A O 1
ATOM 792 N N . PHE A 1 98 ? -14.510 17.016 -10.503 1.00 81.38 98 PHE A N 1
ATOM 793 C CA . PHE A 1 98 ? -14.782 17.591 -9.198 1.00 81.38 98 PHE A CA 1
ATOM 794 C C . PHE A 1 98 ? -15.420 18.973 -9.359 1.00 81.38 98 PHE A C 1
ATOM 796 O O . PHE A 1 98 ? -14.756 19.944 -9.732 1.00 81.38 98 PHE A O 1
ATOM 803 N N . ASN A 1 99 ? -16.712 19.067 -9.029 1.00 73.56 99 ASN A N 1
ATOM 804 C CA . ASN A 1 99 ? -17.452 20.328 -9.041 1.00 73.56 99 ASN A CA 1
ATOM 805 C C . ASN A 1 99 ? -16.722 21.391 -8.223 1.00 73.56 99 ASN A C 1
ATOM 807 O O . ASN A 1 99 ? -16.365 21.181 -7.056 1.00 73.56 99 ASN A O 1
ATOM 811 N N . ARG A 1 100 ? -16.525 22.568 -8.820 1.00 69.50 100 ARG A N 1
ATOM 812 C CA . ARG A 1 100 ? -15.862 23.663 -8.120 1.00 69.50 100 ARG A CA 1
ATOM 813 C C . ARG A 1 100 ? -16.781 24.157 -7.003 1.00 69.50 100 ARG A C 1
ATOM 815 O O . ARG A 1 100 ? -17.999 24.158 -7.165 1.00 69.50 100 ARG A O 1
ATOM 822 N N . PRO A 1 101 ? -16.237 24.659 -5.882 1.00 67.06 101 PRO A N 1
ATOM 823 C CA . PRO A 1 101 ? -17.048 25.222 -4.801 1.00 67.06 101 PRO A CA 1
ATOM 824 C C . PRO A 1 101 ? -18.039 26.312 -5.257 1.00 67.06 101 PRO A C 1
ATOM 826 O O . PRO A 1 101 ? -19.086 26.493 -4.644 1.00 67.06 101 PRO A O 1
ATOM 829 N N . SER A 1 102 ? -17.726 27.019 -6.348 1.00 62.53 102 SER A N 1
ATOM 830 C CA . SER A 1 102 ? -18.602 28.003 -6.992 1.00 62.53 102 SER A CA 1
ATOM 831 C C . SER A 1 102 ? -19.804 27.393 -7.713 1.00 62.53 102 SER A C 1
ATOM 833 O O . SER A 1 102 ? -20.831 28.053 -7.818 1.00 62.53 102 SER A O 1
ATOM 835 N N . ASP A 1 103 ? -19.708 26.149 -8.184 1.00 62.66 103 ASP A N 1
ATOM 836 C CA . ASP A 1 103 ? -20.762 25.494 -8.968 1.00 62.66 103 ASP A CA 1
ATOM 837 C C . ASP A 1 103 ? -21.953 25.084 -8.091 1.00 62.66 103 ASP A C 1
ATOM 839 O O . ASP A 1 103 ? -23.062 24.933 -8.591 1.00 62.66 103 ASP A O 1
ATOM 843 N N . PHE A 1 104 ? -21.765 24.985 -6.767 1.00 60.19 104 PHE A N 1
ATOM 844 C CA . PHE A 1 104 ? -22.862 24.827 -5.800 1.00 60.19 104 PHE A CA 1
ATOM 845 C C . PHE A 1 104 ? -23.719 26.095 -5.654 1.00 60.19 104 PHE A C 1
ATOM 847 O O . PHE A 1 104 ? -24.797 26.059 -5.057 1.00 60.19 104 PHE A O 1
ATOM 854 N N . LEU A 1 105 ? -23.242 27.231 -6.167 1.00 61.22 105 LEU A N 1
ATOM 855 C CA . LEU A 1 105 ? -23.929 28.514 -6.145 1.00 61.22 105 LEU A CA 1
ATOM 856 C C . LEU A 1 105 ? -24.439 28.808 -7.560 1.00 61.22 105 LEU A C 1
ATOM 858 O O . LEU A 1 105 ? -23.896 29.646 -8.272 1.00 61.22 105 LEU A O 1
ATOM 862 N N . HIS A 1 106 ? -25.496 28.101 -7.967 1.00 58.69 106 HIS A N 1
ATOM 863 C CA . HIS A 1 106 ? -26.092 28.203 -9.308 1.00 58.69 106 HIS A CA 1
ATOM 864 C C . HIS A 1 106 ? -26.619 29.605 -9.681 1.00 58.69 106 HIS A C 1
ATOM 866 O O . HIS A 1 106 ? -26.908 29.844 -10.849 1.00 58.69 106 HIS A O 1
ATOM 872 N N . ASP A 1 107 ? -26.705 30.536 -8.726 1.00 57.41 107 ASP A N 1
ATOM 873 C CA . ASP A 1 107 ? -27.205 31.898 -8.931 1.00 57.41 107 ASP A CA 1
ATOM 874 C C . ASP A 1 107 ? -26.182 32.933 -8.432 1.00 57.41 107 ASP A C 1
ATOM 876 O O . ASP A 1 107 ? -26.245 33.442 -7.314 1.00 57.41 107 ASP A O 1
ATOM 880 N N . SER A 1 108 ? -25.186 33.241 -9.263 1.00 52.56 108 SER A N 1
ATOM 881 C CA . SER A 1 108 ? -24.158 34.253 -8.978 1.00 52.56 108 SER A CA 1
ATOM 882 C C . SER A 1 108 ? -24.554 35.672 -9.412 1.00 52.56 108 SER A C 1
ATOM 884 O O . SER A 1 108 ? -23.714 36.571 -9.435 1.00 52.56 108 SER A O 1
ATOM 886 N N . LYS A 1 109 ? -25.838 35.933 -9.696 1.00 58.06 109 LYS A N 1
ATOM 887 C CA . LYS A 1 109 ? -26.374 37.305 -9.780 1.00 58.06 109 LYS A CA 1
ATOM 888 C C . LYS A 1 109 ? -26.843 37.766 -8.404 1.00 58.06 109 LYS A C 1
ATOM 890 O O . LYS A 1 109 ? -28.025 37.974 -8.145 1.00 58.06 109 LYS A O 1
ATOM 895 N N . LEU A 1 110 ? -25.892 37.911 -7.494 1.00 57.44 110 LEU A N 1
ATOM 896 C CA . LEU A 1 110 ? -26.163 38.354 -6.133 1.00 57.44 110 LEU A CA 1
ATOM 897 C C . LEU A 1 110 ? -26.342 39.869 -6.118 1.00 57.44 110 LEU A C 1
ATOM 899 O O . LEU A 1 110 ? -25.378 40.623 -6.077 1.00 57.44 110 LEU A O 1
ATOM 903 N N . ALA A 1 111 ? -27.599 40.310 -6.150 1.00 60.69 111 ALA A N 1
ATOM 904 C CA . ALA A 1 111 ? -27.955 41.726 -6.105 1.00 60.69 111 ALA A CA 1
ATOM 905 C C . ALA A 1 111 ? -27.559 42.427 -4.783 1.00 60.69 111 ALA A C 1
ATOM 907 O O . ALA A 1 111 ? -27.548 43.653 -4.730 1.00 60.69 111 ALA A O 1
ATOM 908 N N . SER A 1 112 ? -27.241 41.684 -3.710 1.00 74.38 112 SER A N 1
ATOM 909 C CA . SER A 1 112 ? -26.835 42.242 -2.412 1.00 74.38 112 SER A CA 1
ATOM 910 C C . SER A 1 112 ? -26.013 41.247 -1.565 1.00 74.38 112 SER A C 1
ATOM 912 O O . SER A 1 112 ? -26.311 40.050 -1.561 1.00 74.38 112 SER A O 1
ATOM 914 N N . PRO A 1 113 ? -25.025 41.709 -0.771 1.00 74.12 113 PRO A N 1
ATOM 915 C CA . PRO A 1 113 ? -24.295 40.867 0.184 1.00 74.12 113 PRO A CA 1
ATOM 916 C C . PRO A 1 113 ? -25.202 40.131 1.183 1.00 74.12 113 PRO A C 1
ATOM 918 O O . PRO A 1 113 ? -24.902 39.012 1.596 1.00 74.12 113 PRO A O 1
ATOM 921 N N . SER A 1 114 ? -26.337 40.726 1.561 1.00 76.44 114 SER A N 1
ATOM 922 C CA . SER A 1 114 ? -27.272 40.116 2.512 1.00 76.44 114 SER A CA 1
ATOM 923 C C . SER A 1 114 ? -28.018 38.925 1.910 1.00 76.44 114 SER A C 1
ATOM 925 O O . SER A 1 114 ? -28.189 37.911 2.587 1.00 76.44 114 SER A O 1
ATOM 927 N N . SER A 1 115 ? -28.419 39.007 0.634 1.00 73.06 115 SER A N 1
ATOM 928 C CA . SER A 1 115 ? -29.082 37.889 -0.047 1.00 73.06 115 SER A CA 1
ATOM 929 C C . SER A 1 115 ? -28.114 36.733 -0.300 1.00 73.06 115 SER A C 1
ATOM 931 O O . SER A 1 115 ? -28.509 35.577 -0.152 1.00 73.06 115 SER A O 1
ATOM 933 N N . PHE A 1 116 ? -26.832 37.029 -0.545 1.00 76.44 116 PHE A N 1
ATOM 934 C CA . PHE A 1 116 ? -25.778 36.015 -0.640 1.00 76.44 116 PHE A CA 1
ATOM 935 C C . PHE A 1 116 ? -25.628 35.204 0.640 1.00 76.44 116 PHE A C 1
ATOM 937 O O . PHE A 1 116 ? -25.677 33.975 0.610 1.00 76.44 116 PHE A O 1
ATOM 944 N N . VAL A 1 117 ? -25.484 35.884 1.780 1.00 79.81 117 VAL A N 1
ATOM 945 C CA . VAL A 1 117 ? -25.322 35.212 3.075 1.00 79.81 117 VAL A CA 1
ATOM 946 C C . VAL A 1 117 ? -26.555 34.368 3.405 1.00 79.81 117 VAL A C 1
ATOM 948 O O . VAL A 1 117 ? -26.416 33.265 3.935 1.00 79.81 117 VAL A O 1
ATOM 951 N N . GLN A 1 118 ? -27.756 34.846 3.062 1.00 78.50 118 GLN A N 1
ATOM 952 C CA . GLN A 1 118 ? -28.996 34.098 3.270 1.00 78.50 118 GLN A CA 1
ATOM 953 C C . GLN A 1 118 ? -29.049 32.825 2.409 1.00 78.50 118 GLN A C 1
ATOM 955 O O . GLN A 1 118 ? -29.343 31.747 2.926 1.00 78.50 118 GLN A O 1
ATOM 960 N N . GLN A 1 119 ? -28.718 32.928 1.120 1.00 76.62 119 GLN A N 1
ATOM 961 C CA . GLN A 1 119 ? -28.678 31.788 0.203 1.00 76.62 119 GLN A CA 1
ATOM 962 C C . GLN A 1 119 ? -27.618 30.771 0.633 1.00 76.62 119 GLN A C 1
ATOM 964 O O . GLN A 1 119 ? -27.903 29.580 0.695 1.00 76.62 119 GLN A O 1
ATOM 969 N N . LEU A 1 120 ? -26.434 31.237 1.031 1.00 77.38 120 LEU A N 1
ATOM 970 C CA . LEU A 1 120 ? -25.346 30.385 1.497 1.00 77.38 120 LEU A CA 1
ATOM 971 C C . LEU A 1 120 ? -25.737 29.627 2.774 1.00 77.38 120 LEU A C 1
ATOM 973 O O . LEU A 1 120 ? -25.558 28.413 2.836 1.00 77.38 120 LEU A O 1
ATOM 977 N N . ARG A 1 121 ? -26.361 30.291 3.758 1.00 79.25 121 ARG A N 1
ATOM 978 C CA . ARG A 1 121 ? -26.897 29.609 4.953 1.00 79.25 121 ARG A CA 1
ATOM 979 C C . ARG A 1 121 ? -27.923 28.537 4.594 1.00 79.25 121 ARG A C 1
ATOM 981 O O . ARG A 1 121 ? -27.856 27.447 5.152 1.00 79.25 121 ARG A O 1
ATOM 988 N N . ASN A 1 122 ? -28.830 28.821 3.661 1.00 80.56 122 ASN A N 1
ATOM 989 C CA . ASN A 1 122 ? -29.842 27.856 3.230 1.00 80.56 122 ASN A CA 1
ATOM 990 C C . ASN A 1 122 ? -29.209 26.652 2.514 1.00 80.56 122 ASN A C 1
ATOM 992 O O . ASN A 1 122 ? -29.570 25.512 2.799 1.00 80.56 122 ASN A O 1
ATOM 996 N N . THR A 1 123 ? -28.228 26.878 1.639 1.00 79.31 123 THR A N 1
ATOM 997 C CA . THR A 1 123 ? -27.504 25.801 0.950 1.00 79.31 123 THR A CA 1
ATOM 998 C C . THR A 1 123 ? -26.733 24.933 1.942 1.00 79.31 123 THR A C 1
ATOM 1000 O O . THR A 1 123 ? -26.893 23.715 1.933 1.00 79.31 123 THR A O 1
ATOM 1003 N N . PHE A 1 124 ? -25.968 25.531 2.860 1.00 76.56 124 PHE A N 1
ATOM 1004 C CA . PHE A 1 124 ? -25.223 24.780 3.878 1.00 76.56 124 PHE A CA 1
ATOM 1005 C C . PHE A 1 124 ? -26.124 24.074 4.899 1.00 76.56 124 PHE A C 1
ATOM 1007 O O . PHE A 1 124 ? -25.759 23.003 5.373 1.00 76.56 124 PHE A O 1
ATOM 1014 N N . ALA A 1 125 ? -27.311 24.609 5.204 1.00 78.75 125 ALA A N 1
ATOM 1015 C CA . ALA A 1 125 ? -28.301 23.914 6.030 1.00 78.75 125 ALA A CA 1
ATOM 1016 C C . ALA A 1 125 ? -28.882 22.669 5.331 1.00 78.75 125 ALA A C 1
ATOM 1018 O O . ALA A 1 125 ? -29.228 21.691 5.995 1.00 78.75 125 ALA A O 1
ATOM 1019 N N . ASN A 1 126 ? -28.968 22.692 3.997 1.00 75.06 126 ASN A N 1
ATOM 1020 C CA . ASN A 1 126 ? -29.467 21.582 3.184 1.00 75.06 126 ASN A CA 1
ATOM 1021 C C . ASN A 1 126 ? -28.388 20.550 2.822 1.00 75.06 126 ASN A C 1
ATOM 1023 O O . ASN A 1 126 ? -28.725 19.409 2.494 1.00 75.06 126 ASN A O 1
ATOM 1027 N N . LEU A 1 127 ? -27.104 20.911 2.912 1.00 73.56 127 LEU A N 1
ATOM 1028 C CA . LEU A 1 127 ? -25.990 19.968 2.828 1.00 73.56 127 LEU A CA 1
ATOM 1029 C C . LEU A 1 127 ? -26.010 19.066 4.066 1.00 73.56 127 LEU A C 1
ATOM 1031 O O . LEU A 1 127 ? -25.396 19.347 5.094 1.00 73.56 127 LEU A O 1
ATOM 1035 N N . ARG A 1 128 ? -26.743 17.955 3.979 1.00 63.66 128 ARG A N 1
ATOM 1036 C CA . ARG A 1 128 ? -26.689 16.926 5.016 1.00 63.66 128 ARG A CA 1
ATOM 1037 C C . ARG A 1 128 ? -25.286 16.319 5.020 1.00 63.66 128 ARG A C 1
ATOM 1039 O O . ARG A 1 128 ? -24.807 15.933 3.952 1.00 63.66 128 ARG A O 1
ATOM 1046 N N . PRO A 1 129 ? -24.641 16.177 6.191 1.00 60.69 129 PRO A N 1
ATOM 1047 C CA . PRO A 1 129 ? -23.437 15.376 6.301 1.00 60.69 129 PRO A CA 1
ATOM 1048 C C . PRO A 1 129 ? -23.734 13.999 5.718 1.00 60.69 129 PRO A C 1
ATOM 1050 O O . PRO A 1 129 ? -24.670 13.324 6.160 1.00 60.69 129 PRO A O 1
ATOM 1053 N N . VAL A 1 130 ? -22.964 13.588 4.713 1.00 64.38 130 VAL A N 1
ATOM 1054 C CA . VAL A 1 130 ? -22.957 12.188 4.300 1.00 64.38 130 VAL A CA 1
ATOM 1055 C C . VAL A 1 130 ? -22.624 11.399 5.559 1.00 64.38 130 VAL A C 1
ATOM 1057 O O . VAL A 1 130 ? -21.619 11.689 6.215 1.00 64.38 130 VAL A O 1
ATOM 1060 N N . LEU A 1 131 ? -23.505 10.471 5.948 1.00 59.62 131 LEU A N 1
ATOM 1061 C CA . LEU A 1 131 ? -23.250 9.634 7.114 1.00 59.62 131 LEU A CA 1
ATOM 1062 C C . LEU A 1 131 ? -21.851 9.034 6.940 1.00 59.62 131 LEU A C 1
ATOM 1064 O O . LEU A 1 131 ? -21.587 8.476 5.870 1.00 59.62 131 LEU A O 1
ATOM 1068 N N . PRO A 1 132 ? -20.952 9.160 7.933 1.00 53.34 132 PRO A N 1
ATOM 1069 C CA . PRO A 1 132 ? -19.656 8.516 7.847 1.00 53.34 132 PRO A CA 1
ATOM 1070 C C . PRO A 1 132 ? -19.905 7.046 7.528 1.00 53.34 132 PRO A C 1
ATOM 1072 O O . PRO A 1 132 ? -20.642 6.359 8.243 1.00 53.34 132 PRO A O 1
ATOM 1075 N N . SER A 1 133 ? -19.364 6.594 6.397 1.00 48.78 133 SER A N 1
ATOM 1076 C CA . SER A 1 133 ? -19.524 5.217 5.959 1.00 48.78 133 SER A CA 1
ATOM 1077 C C . SER A 1 133 ? -18.860 4.336 7.011 1.00 48.78 133 SER A C 1
ATOM 1079 O O . SER A 1 133 ? -17.635 4.264 7.116 1.00 48.78 133 SER A O 1
ATOM 1081 N N . HIS A 1 134 ? -19.669 3.725 7.875 1.00 49.41 134 HIS A N 1
ATOM 1082 C CA . HIS A 1 134 ? -19.187 2.755 8.842 1.00 49.41 134 HIS A CA 1
ATOM 1083 C C . HIS A 1 134 ? -18.737 1.518 8.055 1.00 49.41 134 HIS A C 1
ATOM 1085 O O . HIS A 1 134 ? -19.529 0.617 7.783 1.00 49.41 134 HIS A O 1
ATOM 1091 N N . HIS A 1 135 ? -17.447 1.457 7.710 1.00 51.81 135 HIS A N 1
ATOM 1092 C CA . HIS A 1 135 ? -16.804 0.291 7.085 1.00 51.81 135 HIS A CA 1
ATOM 1093 C C . HIS A 1 135 ? -16.865 -0.981 7.955 1.00 51.81 135 HIS A C 1
ATOM 1095 O O . HIS A 1 135 ? -16.463 -2.059 7.524 1.00 51.81 135 HIS A O 1
ATOM 1101 N N . THR A 1 136 ? -17.415 -0.889 9.164 1.00 51.19 136 THR A N 1
ATOM 1102 C CA . THR A 1 136 ? -17.616 -2.007 10.079 1.00 51.19 136 THR A CA 1
ATOM 1103 C C . THR A 1 136 ? -19.098 -2.126 10.436 1.00 51.19 136 THR A C 1
ATOM 1105 O O . THR A 1 136 ? -19.569 -1.571 11.422 1.00 51.19 136 THR A O 1
ATOM 1108 N N . LYS A 1 137 ? -19.839 -2.927 9.657 1.00 55.19 137 LYS A N 1
ATOM 1109 C CA . LYS A 1 137 ? -21.143 -3.495 10.067 1.00 55.19 137 LYS A CA 1
ATOM 1110 C C . LYS A 1 137 ? -21.000 -4.630 11.092 1.00 55.19 137 LYS A C 1
ATOM 1112 O O . LYS A 1 137 ? -21.987 -5.280 11.434 1.00 55.19 137 LYS A O 1
ATOM 1117 N N . GLN A 1 138 ? -19.786 -4.925 11.560 1.00 58.75 138 GLN A N 1
ATOM 1118 C CA . GLN A 1 138 ? -19.595 -5.976 12.547 1.00 58.75 138 GLN A CA 1
ATOM 1119 C C . GLN A 1 138 ? -20.081 -5.490 13.908 1.00 58.75 138 GLN A C 1
ATOM 1121 O O . GLN A 1 138 ? -19.529 -4.553 14.483 1.00 58.75 138 GLN A O 1
ATOM 1126 N N . LYS A 1 139 ? -21.122 -6.149 14.424 1.00 59.06 139 LYS A N 1
ATOM 1127 C CA . LYS A 1 139 ? -21.467 -6.042 15.839 1.00 59.06 139 LYS A CA 1
ATOM 1128 C C . LYS A 1 139 ? -20.237 -6.487 16.639 1.00 59.06 139 LYS A C 1
ATOM 1130 O O . LYS A 1 139 ? -19.692 -7.545 16.315 1.00 59.06 139 LYS A O 1
ATOM 1135 N N . PRO A 1 140 ? -19.782 -5.711 17.637 1.00 62.31 140 PRO A N 1
ATOM 1136 C CA . PRO A 1 140 ? -18.666 -6.130 18.470 1.00 62.31 140 PRO A CA 1
ATOM 1137 C C . PRO A 1 140 ? -18.987 -7.501 19.068 1.00 62.31 140 PRO A C 1
ATOM 1139 O O . PRO A 1 140 ? -20.087 -7.733 19.574 1.00 62.31 140 PRO A O 1
ATOM 1142 N N . PHE A 1 141 ? -18.048 -8.435 18.937 1.00 66.00 141 PHE A N 1
ATOM 1143 C CA . PHE A 1 141 ? -18.192 -9.763 19.511 1.00 66.00 141 PHE A CA 1
ATOM 1144 C C . PHE A 1 141 ? -18.137 -9.644 21.037 1.00 66.00 141 PHE A C 1
ATOM 1146 O O . PHE A 1 141 ? -17.107 -9.282 21.604 1.00 66.00 141 PHE A O 1
ATOM 1153 N N . ILE A 1 142 ? -19.262 -9.927 21.689 1.00 69.50 142 ILE A N 1
ATOM 1154 C CA . ILE A 1 142 ? -19.41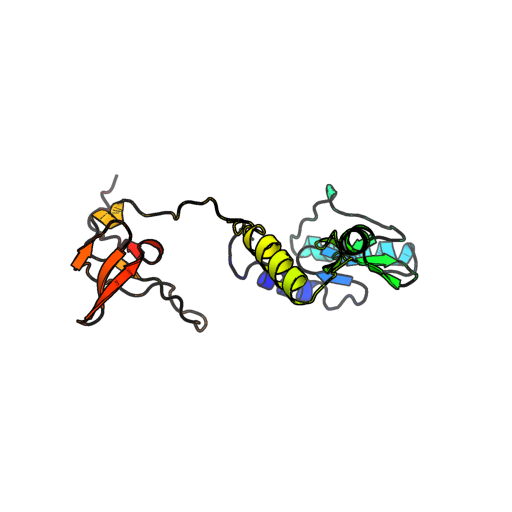9 -9.873 23.141 1.00 69.50 142 ILE A CA 1
ATOM 1155 C C . ILE A 1 142 ? -19.544 -11.308 23.646 1.00 69.50 142 ILE A C 1
ATOM 1157 O O . ILE A 1 142 ? -20.445 -12.045 23.238 1.00 69.50 142 ILE A O 1
ATOM 1161 N N . PHE A 1 143 ? -18.655 -11.710 24.553 1.00 70.00 143 PHE A N 1
ATOM 1162 C CA . PHE A 1 143 ? -18.753 -13.011 25.210 1.00 70.00 143 PHE A CA 1
ATOM 1163 C C . PHE A 1 143 ? -20.030 -13.077 26.058 1.00 70.00 143 PHE A C 1
ATOM 1165 O O . PHE A 1 143 ? -20.226 -12.246 26.942 1.00 70.00 143 PHE A O 1
ATOM 1172 N N . ARG A 1 144 ? -20.878 -14.089 25.835 1.00 73.81 144 ARG A N 1
ATOM 1173 C CA . ARG A 1 144 ? -22.114 -14.291 26.620 1.00 73.81 144 ARG A CA 1
ATOM 1174 C C . ARG A 1 144 ? -21.829 -14.461 28.117 1.00 73.81 144 ARG A C 1
ATOM 1176 O O . ARG A 1 144 ? -22.586 -13.970 28.947 1.00 73.81 144 ARG A O 1
ATOM 1183 N N . ASP A 1 145 ? -20.686 -15.057 28.445 1.00 75.94 145 ASP A N 1
ATOM 1184 C CA . ASP A 1 145 ? -20.278 -15.339 29.825 1.00 75.94 145 ASP A CA 1
ATOM 1185 C C . ASP A 1 145 ? -19.903 -14.075 30.620 1.00 75.94 145 ASP A C 1
ATOM 1187 O O . ASP A 1 145 ? -19.832 -14.120 31.843 1.00 75.94 145 ASP A O 1
ATOM 1191 N N . LEU A 1 146 ? -19.733 -12.911 29.973 1.00 78.19 146 LEU A N 1
ATOM 1192 C CA . LEU A 1 146 ? -19.541 -11.635 30.685 1.00 78.19 146 LEU A CA 1
ATOM 1193 C C . LEU A 1 146 ? -20.707 -11.323 31.638 1.00 78.19 146 LEU A C 1
ATOM 1195 O O . LEU A 1 146 ? -20.512 -10.640 32.645 1.00 78.19 146 LEU A O 1
ATOM 1199 N N . ALA A 1 147 ? -21.903 -11.847 31.354 1.00 74.69 147 ALA A N 1
ATOM 1200 C CA . ALA A 1 147 ? -23.058 -11.715 32.234 1.00 74.69 147 ALA A CA 1
ATOM 1201 C C . ALA A 1 147 ? -22.863 -12.428 33.586 1.00 74.69 147 ALA A C 1
ATOM 1203 O O . ALA A 1 147 ? -23.377 -11.952 34.597 1.00 74.69 147 ALA A O 1
ATOM 1204 N N . THR A 1 148 ? -22.102 -13.527 33.623 1.00 81.31 148 THR A N 1
ATOM 1205 C CA . THR A 1 148 ? -21.949 -14.401 34.799 1.00 81.31 148 THR A CA 1
ATOM 1206 C C . THR A 1 148 ? -20.561 -14.339 35.448 1.00 81.31 148 THR A C 1
ATOM 1208 O O . THR A 1 148 ? -20.416 -14.717 36.608 1.00 81.31 148 THR A O 1
ATOM 1211 N N . CYS A 1 149 ? -19.535 -13.826 34.760 1.00 79.19 149 CYS A N 1
ATOM 1212 C CA . CYS A 1 149 ? -18.159 -13.774 35.270 1.00 79.19 149 CYS A CA 1
ATOM 1213 C C . CYS A 1 149 ? -17.990 -12.881 36.508 1.00 79.19 149 CYS A C 1
ATOM 1215 O O . CYS A 1 149 ? -18.351 -11.707 36.475 1.00 79.19 149 CYS A O 1
ATOM 1217 N N . THR A 1 150 ? -17.338 -13.385 37.562 1.00 83.06 150 THR A N 1
ATOM 1218 C CA . THR A 1 150 ? -17.006 -12.613 38.780 1.00 83.06 150 THR A CA 1
ATOM 1219 C C . THR A 1 150 ? -15.878 -11.604 38.561 1.00 83.06 150 THR A C 1
ATOM 1221 O O . THR A 1 150 ? -15.899 -10.517 39.138 1.00 83.06 150 THR A O 1
ATOM 1224 N N . HIS A 1 151 ? -14.919 -11.949 37.700 1.00 86.88 151 HIS A N 1
ATOM 1225 C CA . HIS A 1 151 ? -13.767 -11.123 37.367 1.00 86.88 151 HIS A CA 1
ATOM 1226 C C . HIS A 1 151 ? -13.625 -10.954 35.854 1.00 86.88 151 HIS A C 1
ATOM 1228 O O . HIS A 1 151 ? -14.007 -11.831 35.075 1.00 86.88 151 HIS A O 1
ATOM 1234 N N . VAL A 1 152 ? -13.047 -9.827 35.442 1.00 87.38 152 VAL A N 1
ATOM 1235 C CA . VAL A 1 152 ? -12.820 -9.477 34.037 1.00 87.38 152 VAL A CA 1
ATOM 1236 C C . VAL A 1 152 ? -11.408 -8.946 33.815 1.00 87.38 152 VAL A C 1
ATOM 1238 O O . VAL A 1 152 ? -10.811 -8.304 34.680 1.00 87.38 152 VAL A O 1
ATOM 1241 N N . PHE A 1 153 ? -10.885 -9.200 32.623 1.00 87.75 153 PHE A N 1
ATOM 1242 C CA . PHE A 1 153 ? -9.664 -8.593 32.112 1.00 87.75 153 PHE A CA 1
ATOM 1243 C C . PHE A 1 153 ? -10.005 -7.328 31.325 1.00 87.75 153 PHE A C 1
ATOM 1245 O O . PHE A 1 153 ? -10.939 -7.320 30.525 1.00 87.75 153 PHE A O 1
ATOM 1252 N N . VAL A 1 154 ? -9.238 -6.258 31.516 1.00 87.06 154 VAL A N 1
ATOM 1253 C CA . VAL A 1 154 ? -9.469 -4.952 30.893 1.00 87.06 154 VAL A CA 1
ATOM 1254 C C . VAL A 1 154 ? -8.397 -4.683 29.856 1.00 87.06 154 VAL A C 1
ATOM 1256 O O . VAL A 1 154 ? -7.210 -4.628 30.161 1.00 87.06 154 VAL A O 1
ATOM 1259 N N . ARG A 1 155 ? -8.811 -4.450 28.614 1.00 82.56 155 ARG A N 1
ATOM 1260 C CA . ARG A 1 155 ? -7.912 -4.048 27.536 1.00 82.56 155 ARG A CA 1
ATOM 1261 C C . ARG A 1 155 ? -7.393 -2.636 27.790 1.00 82.56 155 ARG A C 1
ATOM 1263 O O . ARG A 1 155 ? -8.177 -1.676 27.788 1.00 82.56 155 ARG A O 1
ATOM 1270 N N . THR A 1 156 ? -6.083 -2.476 27.947 1.00 78.12 156 THR A N 1
ATOM 1271 C CA . THR A 1 156 ? -5.445 -1.152 27.935 1.00 78.12 156 THR A CA 1
ATOM 1272 C C . THR A 1 156 ? -5.165 -0.695 26.500 1.00 78.12 156 THR A C 1
ATOM 1274 O O . THR A 1 156 ? -4.726 -1.465 25.653 1.00 78.12 156 THR A O 1
ATOM 1277 N N . ASN A 1 157 ? -5.511 0.557 26.191 1.00 67.19 157 ASN A N 1
ATOM 1278 C CA . ASN A 1 157 ? -5.337 1.147 24.854 1.00 67.19 157 ASN A CA 1
ATOM 1279 C C . ASN A 1 157 ? -4.132 2.103 24.792 1.00 67.19 157 ASN A C 1
ATOM 1281 O O . ASN A 1 157 ? -3.943 2.782 23.787 1.00 67.19 157 ASN A O 1
ATOM 1285 N N . SER A 1 158 ? -3.345 2.187 25.865 1.00 68.12 158 SER A N 1
ATOM 1286 C CA . SER A 1 158 ? -2.124 2.987 25.934 1.00 68.12 158 SER A CA 1
ATOM 1287 C C . SER A 1 158 ? -1.073 2.488 24.936 1.00 68.12 158 SER A C 1
ATOM 1289 O O . SER A 1 158 ? -1.019 1.299 24.613 1.00 68.12 158 SER A O 1
ATOM 1291 N N . VAL A 1 159 ? -0.237 3.409 24.440 1.00 66.81 159 VAL A N 1
ATOM 1292 C CA . VAL A 1 159 ? 0.939 3.081 23.619 1.00 66.81 159 VAL A CA 1
ATOM 1293 C C . VAL A 1 159 ? 1.851 2.179 24.449 1.00 66.81 159 VAL A C 1
ATOM 1295 O O . VAL A 1 159 ? 2.238 2.552 25.554 1.00 66.81 159 VAL A O 1
ATOM 1298 N N . ARG A 1 160 ? 2.144 0.977 23.945 1.00 61.78 160 ARG A N 1
ATOM 1299 C CA . ARG A 1 160 ? 2.925 -0.032 24.668 1.00 61.78 160 ARG A CA 1
ATOM 1300 C C . ARG A 1 160 ? 4.343 -0.130 24.138 1.00 61.78 160 ARG A C 1
ATOM 1302 O O . ARG A 1 160 ? 4.565 0.001 22.936 1.00 61.78 160 ARG A O 1
ATOM 1309 N N . THR A 1 161 ? 5.268 -0.450 25.033 1.00 65.94 161 THR A N 1
ATOM 1310 C CA . THR A 1 161 ? 6.561 -1.031 24.674 1.00 65.94 161 THR A CA 1
ATOM 1311 C C . THR A 1 161 ? 6.381 -2.498 24.262 1.00 65.94 161 THR A C 1
ATOM 1313 O O . THR A 1 161 ? 5.370 -3.136 24.576 1.00 65.94 161 THR A O 1
ATOM 1316 N N . SER A 1 162 ? 7.338 -3.039 23.507 1.00 66.12 162 SER A N 1
ATOM 1317 C CA . SER A 1 162 ? 7.317 -4.439 23.066 1.00 66.12 162 SER A CA 1
ATOM 1318 C C . SER A 1 162 ? 7.182 -5.406 24.257 1.00 66.12 162 SER A C 1
ATOM 1320 O O . SER A 1 162 ? 7.745 -5.151 25.317 1.00 66.12 162 SER A O 1
ATOM 1322 N N . LEU A 1 163 ? 6.471 -6.529 24.059 1.00 68.69 163 LEU A N 1
ATOM 1323 C CA . LEU A 1 163 ? 6.291 -7.647 25.014 1.00 68.69 163 LEU A CA 1
ATOM 1324 C C . LEU A 1 163 ? 5.321 -7.435 26.199 1.00 68.69 163 LEU A C 1
ATOM 1326 O O . LEU A 1 163 ? 5.245 -8.293 27.075 1.00 68.69 163 LEU A O 1
ATOM 1330 N N . GLN A 1 164 ? 4.525 -6.361 26.233 1.00 72.44 164 GLN A N 1
ATOM 1331 C CA . GLN A 1 164 ? 3.509 -6.178 27.284 1.00 72.44 164 GLN A CA 1
ATOM 1332 C C . GLN A 1 164 ? 2.153 -6.834 26.941 1.00 72.44 164 GLN A C 1
ATOM 1334 O O . GLN A 1 164 ? 1.655 -6.659 25.820 1.00 72.44 164 GLN A O 1
ATOM 1339 N N . PRO A 1 165 ? 1.513 -7.551 27.891 1.00 74.06 165 PRO A N 1
ATOM 1340 C CA . PRO A 1 165 ? 0.254 -8.246 27.646 1.00 74.06 165 PRO A CA 1
ATOM 1341 C C . PRO A 1 165 ? -0.891 -7.267 27.344 1.00 74.06 165 PRO A C 1
ATOM 1343 O O . PRO A 1 165 ? -0.964 -6.181 27.927 1.00 74.06 165 PRO A O 1
ATOM 1346 N N . PRO A 1 166 ? -1.822 -7.631 26.438 1.00 78.81 166 PRO A N 1
ATOM 1347 C CA . PRO A 1 166 ? -2.823 -6.695 25.964 1.00 78.81 166 PRO A CA 1
ATOM 1348 C C . PRO A 1 166 ? -3.988 -6.393 26.906 1.00 78.81 166 PRO A C 1
ATOM 1350 O O . PRO A 1 166 ? -4.801 -5.507 26.613 1.00 78.81 166 PRO A O 1
ATOM 1353 N N . TYR A 1 167 ? -4.049 -7.096 28.025 1.00 82.88 167 TYR A N 1
ATOM 1354 C CA . TYR A 1 167 ? -5.085 -6.964 29.026 1.00 82.88 167 TYR A CA 1
ATOM 1355 C C . TYR A 1 167 ? -4.455 -6.900 30.414 1.00 82.88 167 TYR A C 1
ATOM 1357 O O . TYR A 1 167 ? -3.459 -7.568 30.678 1.00 82.88 167 TYR A O 1
ATOM 1365 N N . GLU A 1 168 ? -5.069 -6.119 31.293 1.00 83.06 168 GLU A N 1
ATOM 1366 C CA . GLU A 1 168 ? -4.728 -6.013 32.709 1.00 83.06 168 GLU A CA 1
ATOM 1367 C C . GLU A 1 168 ? -5.849 -6.614 33.562 1.00 83.06 168 GLU A C 1
ATOM 1369 O O . GLU A 1 168 ? -7.010 -6.646 33.147 1.00 83.06 168 GLU A O 1
ATOM 1374 N N . GLY A 1 169 ? -5.513 -7.092 34.757 1.00 84.00 169 GLY A N 1
ATOM 1375 C CA . GLY A 1 169 ? -6.448 -7.758 35.663 1.00 84.00 169 GLY A CA 1
ATOM 1376 C C . GLY A 1 169 ? -5.905 -9.106 36.138 1.00 84.00 169 GLY A C 1
ATOM 1377 O O . GLY A 1 169 ? -4.706 -9.354 35.999 1.00 84.00 169 GLY A O 1
ATOM 1378 N N . PRO A 1 170 ? -6.761 -9.986 36.683 1.00 86.62 170 PRO A N 1
ATOM 1379 C CA . PRO A 1 170 ? -8.226 -9.906 36.718 1.00 86.62 170 PRO A CA 1
ATOM 1380 C C . PRO A 1 170 ? -8.765 -8.893 37.746 1.00 86.62 170 PRO A C 1
ATOM 1382 O O . PRO A 1 170 ? -8.270 -8.816 38.866 1.00 86.62 170 PRO A O 1
ATOM 1385 N N . TYR A 1 171 ? -9.803 -8.133 37.382 1.00 88.62 171 TYR A N 1
ATOM 1386 C CA . TYR A 1 171 ? -10.479 -7.181 38.276 1.00 88.62 171 TYR A CA 1
ATOM 1387 C C . TYR A 1 171 ? -11.891 -7.660 38.629 1.00 88.62 171 TYR A C 1
ATOM 1389 O O . TYR A 1 171 ? -12.598 -8.127 37.731 1.00 88.62 171 TYR A O 1
ATOM 1397 N N . PRO A 1 172 ? -12.336 -7.540 39.893 1.00 88.12 172 PRO A N 1
ATOM 1398 C CA . PRO A 1 172 ? -13.673 -7.962 40.286 1.00 88.12 172 PRO A CA 1
ATOM 1399 C C . PRO A 1 172 ? -14.734 -6.992 39.754 1.00 88.12 172 PRO A C 1
ATOM 1401 O O . PRO A 1 172 ? -14.568 -5.766 39.782 1.00 88.12 172 PRO A O 1
ATOM 1404 N N . VAL A 1 173 ? -15.839 -7.558 39.270 1.00 89.94 173 VAL A N 1
ATOM 1405 C CA . VAL A 1 173 ? -16.998 -6.810 38.770 1.00 89.94 173 VAL A CA 1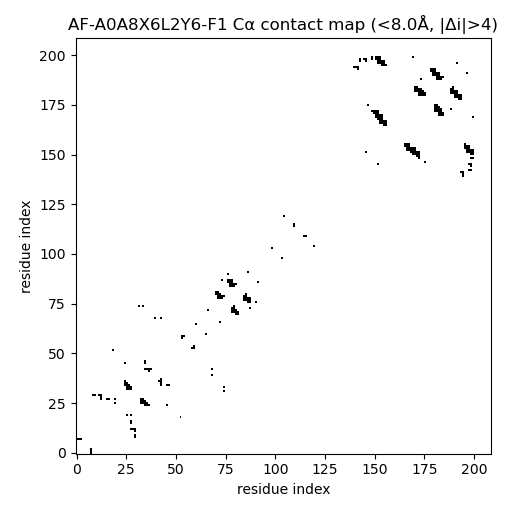
ATOM 1406 C C . VAL A 1 173 ? -17.905 -6.430 39.936 1.00 89.94 173 VAL A C 1
ATOM 1408 O O . VAL A 1 173 ? -18.368 -7.296 40.672 1.00 89.94 173 VAL A O 1
ATOM 1411 N N . ILE A 1 174 ? -18.196 -5.137 40.070 1.00 88.75 174 ILE A N 1
ATOM 1412 C CA . ILE A 1 174 ? -19.090 -4.579 41.091 1.00 88.75 174 ILE A CA 1
ATOM 1413 C C . ILE A 1 174 ? -20.526 -4.538 40.551 1.00 88.75 174 ILE A C 1
ATOM 1415 O O . ILE A 1 174 ? -21.443 -5.061 41.181 1.00 88.75 174 ILE A O 1
ATOM 1419 N N . LYS A 1 175 ? -20.735 -3.923 39.377 1.00 86.62 175 LYS A N 1
ATOM 1420 C CA . LYS A 1 175 ? -22.060 -3.756 38.750 1.00 86.62 175 LYS A CA 1
ATOM 1421 C C . LYS A 1 175 ? -21.993 -3.975 37.242 1.00 86.62 175 LYS A C 1
ATOM 1423 O O . LYS A 1 175 ? -20.968 -3.718 36.614 1.00 86.62 175 LYS A O 1
ATOM 1428 N N . ARG A 1 176 ? -23.101 -4.444 36.661 1.00 86.00 176 ARG A N 1
ATOM 1429 C CA . ARG A 1 176 ? -23.234 -4.747 35.228 1.00 86.00 176 ARG A CA 1
ATOM 1430 C C . ARG A 1 176 ? -24.393 -3.957 34.634 1.00 86.00 176 ARG A C 1
ATOM 1432 O O . ARG A 1 176 ? -25.487 -3.967 35.189 1.00 86.00 176 ARG A O 1
ATOM 1439 N N . TYR A 1 177 ? -24.155 -3.331 33.489 1.00 86.50 177 TYR A N 1
ATOM 1440 C CA . TYR A 1 177 ? -25.160 -2.665 32.663 1.00 86.50 177 TYR A CA 1
ATOM 1441 C C . TYR A 1 177 ? -25.108 -3.235 31.238 1.00 86.50 177 TYR A C 1
ATOM 1443 O O . TYR A 1 177 ? -24.195 -3.981 30.888 1.00 86.50 177 TYR A O 1
ATOM 1451 N N . ALA A 1 178 ? -26.055 -2.849 30.378 1.00 80.38 178 ALA A N 1
ATOM 1452 C CA . ALA A 1 178 ? -26.141 -3.371 29.009 1.00 80.38 178 ALA A CA 1
ATOM 1453 C C . ALA A 1 178 ? -24.880 -3.112 28.154 1.00 80.38 178 ALA A C 1
ATOM 1455 O O . ALA A 1 178 ? -24.540 -3.920 27.295 1.00 80.38 178 ALA A O 1
ATOM 1456 N N . LYS A 1 179 ? -24.186 -1.987 28.381 1.00 83.94 179 LYS A N 1
ATOM 1457 C CA . LYS A 1 179 ? -23.010 -1.558 27.597 1.00 83.94 179 LYS A CA 1
ATOM 1458 C C . LYS A 1 179 ? -21.752 -1.320 28.441 1.00 83.94 179 LYS A C 1
ATOM 1460 O O . LYS A 1 179 ? -20.655 -1.242 27.895 1.00 83.94 179 LYS A O 1
ATOM 1465 N N . TYR A 1 180 ? -21.895 -1.221 29.760 1.00 88.62 180 TYR A N 1
ATOM 1466 C CA . TYR A 1 180 ? -20.826 -0.818 30.672 1.00 88.62 180 TYR A CA 1
ATOM 1467 C C . TYR A 1 180 ? -20.788 -1.710 31.910 1.00 88.62 180 TYR A C 1
ATOM 1469 O O . TYR A 1 180 ? -21.810 -2.262 32.311 1.00 88.62 180 TYR A O 1
ATOM 1477 N N . PHE A 1 181 ? -19.613 -1.845 32.515 1.00 89.56 181 PHE A N 1
ATOM 1478 C CA . PHE A 1 181 ? -19.401 -2.571 33.764 1.00 89.56 181 PHE A CA 1
ATOM 1479 C C . PHE A 1 181 ? -18.635 -1.674 34.727 1.00 89.56 181 PHE A C 1
ATOM 1481 O O . PHE A 1 181 ? -17.638 -1.066 34.335 1.00 89.56 181 PHE A O 1
ATOM 1488 N N . ASP A 1 182 ? -19.068 -1.641 35.982 1.00 90.25 182 ASP A N 1
ATOM 1489 C CA . ASP A 1 182 ? -18.290 -1.046 37.063 1.00 90.25 182 ASP A CA 1
ATOM 1490 C C . ASP A 1 182 ? -17.393 -2.131 37.653 1.00 90.25 182 ASP A C 1
ATOM 1492 O O . ASP A 1 182 ? -17.877 -3.163 38.126 1.00 90.25 182 ASP A O 1
ATOM 1496 N N . ILE A 1 183 ? -16.085 -1.905 37.613 1.00 91.25 183 ILE A N 1
ATOM 1497 C CA . ILE A 1 183 ? -15.066 -2.834 38.102 1.00 91.25 183 ILE A CA 1
ATOM 1498 C C . ILE A 1 183 ? -14.206 -2.167 39.167 1.00 91.25 183 ILE A C 1
ATOM 1500 O O . ILE A 1 183 ? -13.973 -0.959 39.121 1.00 91.25 183 ILE A O 1
ATOM 1504 N N . ASN A 1 184 ? -13.695 -2.951 40.112 1.00 89.06 184 ASN A N 1
ATOM 1505 C CA . ASN A 1 184 ? -12.761 -2.440 41.107 1.00 89.06 184 ASN A CA 1
ATOM 1506 C C . ASN A 1 184 ? -11.322 -2.562 40.592 1.00 89.06 184 ASN A C 1
ATOM 1508 O O . ASN A 1 184 ? -10.791 -3.664 40.459 1.00 89.06 184 ASN A O 1
ATOM 1512 N N . ILE A 1 185 ? -10.669 -1.431 40.335 1.00 87.38 185 ILE A N 1
ATOM 1513 C CA . ILE A 1 185 ? -9.240 -1.379 40.034 1.00 87.38 185 ILE A CA 1
ATOM 1514 C C . ILE A 1 185 ? -8.541 -0.737 41.231 1.00 87.38 185 ILE A C 1
ATOM 1516 O O . ILE A 1 185 ? -8.647 0.470 41.441 1.00 87.38 185 ILE A O 1
ATOM 1520 N N . LYS A 1 186 ? -7.793 -1.542 41.998 1.00 83.62 186 LYS A N 1
ATOM 1521 C CA . LYS A 1 186 ? -6.966 -1.085 43.134 1.00 83.62 186 LYS A CA 1
ATOM 1522 C C . LYS A 1 186 ? -7.744 -0.255 44.177 1.00 83.62 186 LYS A C 1
ATOM 1524 O O . LYS A 1 186 ? -7.253 0.763 44.649 1.00 83.62 186 LYS A O 1
ATOM 1529 N N . GLY A 1 187 ? -8.967 -0.665 44.509 1.00 83.69 187 GLY A N 1
ATOM 1530 C CA . GLY A 1 187 ? -9.837 0.015 45.478 1.00 83.69 187 GLY A CA 1
ATOM 1531 C C . GLY A 1 187 ? -10.733 1.102 44.876 1.00 83.69 187 GLY A C 1
ATOM 1532 O O . GLY A 1 187 ? -11.614 1.605 45.567 1.00 83.69 187 GLY A O 1
ATOM 1533 N N . VAL A 1 188 ? -10.558 1.445 43.595 1.00 88.38 188 VAL A N 1
ATOM 1534 C CA . VAL A 1 188 ? -11.338 2.483 42.910 1.00 88.38 188 VAL A CA 1
ATOM 1535 C C . VAL A 1 188 ? -12.306 1.847 41.917 1.00 88.38 188 VAL A C 1
ATOM 1537 O O . VAL A 1 188 ? -11.899 1.084 41.039 1.00 88.38 188 VAL A O 1
ATOM 1540 N N . SER A 1 189 ? -13.589 2.195 42.025 1.00 89.19 189 SER A N 1
ATOM 1541 C CA . SER A 1 189 ? -14.598 1.804 41.036 1.00 89.19 189 SER A CA 1
ATOM 1542 C C . SER A 1 189 ? -14.364 2.547 39.719 1.00 89.19 189 SER A C 1
ATOM 1544 O O . SER A 1 189 ? -14.267 3.775 39.701 1.00 89.19 189 SER A O 1
ATOM 1546 N N . ARG A 1 190 ? -14.262 1.812 38.611 1.00 88.75 190 ARG A N 1
ATOM 1547 C CA . ARG A 1 190 ? -14.137 2.369 37.260 1.00 88.75 190 ARG A CA 1
ATOM 1548 C C . ARG A 1 190 ? -15.172 1.758 36.331 1.00 88.75 190 ARG A C 1
ATOM 1550 O O . ARG A 1 190 ? -15.295 0.539 36.259 1.00 88.75 190 ARG A O 1
ATOM 1557 N N . THR A 1 191 ? -15.843 2.609 35.565 1.00 90.88 191 THR A N 1
ATOM 1558 C CA . THR A 1 191 ? -16.814 2.200 34.547 1.00 90.88 191 THR A CA 1
ATOM 1559 C C . THR A 1 191 ? -16.109 1.955 33.213 1.00 90.88 191 THR A C 1
ATOM 1561 O O . THR A 1 191 ? -15.460 2.848 32.667 1.00 90.88 191 THR A O 1
ATOM 1564 N N . ILE A 1 192 ? -16.220 0.741 32.676 1.00 88.06 192 ILE A N 1
ATOM 1565 C CA . ILE A 1 192 ? -15.550 0.299 31.446 1.00 88.06 192 ILE A CA 1
ATOM 1566 C C . ILE A 1 192 ? -16.581 -0.218 30.434 1.00 88.06 192 ILE A C 1
ATOM 1568 O O . ILE A 1 192 ? -17.515 -0.924 30.803 1.00 88.06 192 ILE A O 1
ATOM 1572 N N . SER A 1 193 ? -16.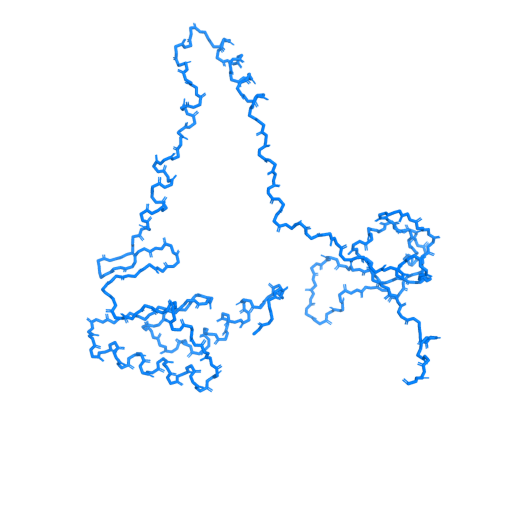413 0.126 29.148 1.00 87.31 193 SER A N 1
ATOM 1573 C CA . SER A 1 193 ? -17.256 -0.399 28.055 1.00 87.31 193 SER A CA 1
ATOM 1574 C C . SER A 1 193 ? -17.059 -1.900 27.880 1.00 87.31 193 SER A C 1
ATOM 1576 O O . SER A 1 193 ? -15.924 -2.379 27.935 1.00 87.31 193 SER A O 1
ATOM 1578 N N . ILE A 1 194 ? -18.138 -2.612 27.566 1.00 84.88 194 ILE A N 1
ATOM 1579 C CA . ILE A 1 194 ? -18.140 -4.057 27.317 1.00 84.88 194 ILE A CA 1
ATOM 1580 C C . ILE A 1 194 ? -17.118 -4.484 26.249 1.00 84.88 194 ILE A C 1
ATOM 1582 O O . ILE A 1 194 ? -16.484 -5.523 26.388 1.00 84.88 194 ILE A O 1
ATOM 1586 N N . ASP A 1 195 ? -16.852 -3.632 25.253 1.00 82.00 195 ASP A N 1
ATOM 1587 C CA . ASP A 1 195 ? -15.882 -3.877 24.170 1.00 82.00 195 ASP A CA 1
ATOM 1588 C C . ASP A 1 195 ? -14.422 -3.972 24.644 1.00 82.00 195 ASP A C 1
ATOM 1590 O O . ASP A 1 195 ? -13.537 -4.428 23.917 1.00 82.00 195 ASP A O 1
ATOM 1594 N N . ARG A 1 196 ? -14.138 -3.481 25.854 1.00 83.81 196 ARG A N 1
ATOM 1595 C CA . ARG A 1 196 ? -12.799 -3.492 26.453 1.00 83.81 196 ARG A CA 1
ATOM 1596 C C . ARG A 1 196 ? -12.626 -4.606 27.476 1.00 83.81 196 ARG A C 1
ATOM 1598 O O . ARG A 1 196 ? -11.554 -4.689 28.071 1.00 83.81 196 ARG A O 1
ATOM 1605 N N . LEU A 1 197 ? -13.647 -5.429 27.691 1.00 85.44 197 LEU A N 1
ATOM 1606 C CA . LEU A 1 197 ? -13.633 -6.487 28.689 1.00 85.44 197 LEU A CA 1
ATOM 1607 C C . LEU A 1 197 ? -13.417 -7.841 28.027 1.00 85.44 197 LEU A C 1
ATOM 1609 O O . LEU A 1 197 ? -13.940 -8.125 26.953 1.00 85.44 197 LEU A O 1
ATOM 1613 N N . ASN A 1 198 ? -12.648 -8.689 28.694 1.00 81.12 198 ASN A N 1
ATOM 1614 C CA . ASN A 1 198 ? -12.526 -10.097 28.359 1.00 81.12 198 ASN A CA 1
ATOM 1615 C C . ASN A 1 198 ? -12.840 -10.939 29.600 1.00 81.12 198 ASN A C 1
ATOM 1617 O O . ASN A 1 198 ? -12.603 -10.504 30.731 1.00 81.12 198 ASN A O 1
ATOM 1621 N N . LYS A 1 199 ? -13.404 -12.128 29.394 1.00 80.06 199 LYS A N 1
ATOM 1622 C CA . LYS A 1 199 ? -13.768 -13.022 30.494 1.00 80.06 199 LYS A CA 1
ATOM 1623 C C . LYS A 1 199 ? -12.530 -13.635 31.143 1.00 80.06 199 LYS A C 1
ATOM 1625 O O . LYS A 1 199 ? -11.533 -13.906 30.476 1.00 80.06 199 LYS A O 1
ATOM 1630 N N . VAL A 1 200 ? -12.620 -13.882 32.445 1.00 78.38 200 VAL A N 1
ATOM 1631 C CA . VAL A 1 200 ? -11.664 -14.723 33.171 1.00 78.38 200 VAL A CA 1
ATOM 1632 C C . VAL A 1 200 ? -12.214 -16.143 33.159 1.00 78.38 200 VAL A C 1
ATOM 1634 O O . VAL A 1 200 ? -13.336 -16.375 33.606 1.00 78.38 200 VAL A O 1
ATOM 1637 N N . PHE A 1 201 ? -11.442 -17.094 32.639 1.00 68.12 201 PHE A N 1
ATOM 1638 C CA . PHE A 1 201 ? -11.775 -18.508 32.764 1.00 68.12 201 PHE A CA 1
ATOM 1639 C C . PHE A 1 201 ? -11.347 -18.972 34.157 1.00 68.12 201 PHE A C 1
ATOM 1641 O O . PHE A 1 201 ? -10.156 -19.094 34.432 1.00 68.12 201 PHE A O 1
ATOM 1648 N N . SER A 1 202 ? -12.301 -19.199 35.057 1.00 57.09 202 SER A N 1
ATOM 1649 C CA . SER A 1 202 ? -12.030 -19.953 36.280 1.00 57.09 202 SER A CA 1
ATOM 1650 C C . SER A 1 202 ? -11.896 -21.433 35.918 1.00 57.09 202 SER A C 1
ATOM 1652 O O . SER A 1 202 ? -12.747 -21.974 35.214 1.00 57.09 202 SER A O 1
ATOM 1654 N N . SER A 1 203 ? -10.850 -22.096 36.410 1.00 47.72 203 SER A N 1
ATOM 1655 C CA . SER A 1 203 ? -10.520 -23.511 36.167 1.00 47.72 203 SER A CA 1
ATOM 1656 C C . SER A 1 203 ? -11.567 -24.521 36.665 1.00 47.72 203 SER A C 1
ATOM 1658 O O . SER A 1 203 ? -11.376 -25.723 36.531 1.00 47.72 203 SER A O 1
ATOM 1660 N N . SER A 1 204 ? -12.699 -24.061 37.195 1.00 45.44 204 SER A N 1
ATOM 1661 C CA . SER A 1 204 ? -13.775 -24.878 37.764 1.00 45.44 204 SER A CA 1
ATOM 1662 C C . SER A 1 204 ? -14.656 -25.591 36.725 1.00 45.44 204 SER A C 1
ATOM 1664 O O . SER A 1 204 ? -15.626 -26.235 37.107 1.00 45.44 204 SER A O 1
ATOM 1666 N N . SER A 1 205 ? -14.379 -25.451 35.423 1.00 40.34 205 SER A N 1
ATOM 1667 C CA . SER A 1 205 ? -15.209 -26.025 34.348 1.00 40.34 205 SER A CA 1
ATOM 1668 C C . SER A 1 205 ? -14.430 -26.851 33.323 1.00 40.34 205 SER A C 1
ATOM 1670 O O . SER A 1 205 ? -14.961 -27.140 32.254 1.00 40.34 205 SER A O 1
ATOM 1672 N N . ILE A 1 206 ? -13.203 -27.283 33.639 1.00 41.91 206 ILE A N 1
ATOM 1673 C CA . ILE A 1 206 ? -12.578 -28.402 32.917 1.00 41.91 206 ILE A CA 1
ATOM 1674 C C . ILE A 1 206 ? -13.205 -29.684 33.479 1.00 41.91 206 ILE A C 1
ATOM 1676 O O . ILE A 1 206 ? -12.613 -30.384 34.292 1.00 41.91 206 ILE A O 1
ATOM 1680 N N . ASN A 1 207 ? -14.461 -29.934 33.101 1.00 33.91 207 ASN A N 1
ATOM 1681 C CA . ASN A 1 207 ? -15.034 -31.266 33.195 1.00 33.91 207 ASN A CA 1
ATOM 1682 C C . ASN A 1 207 ? -14.430 -32.073 32.052 1.00 33.91 207 ASN A C 1
ATOM 1684 O O . ASN A 1 207 ? -14.697 -31.819 30.879 1.00 33.91 207 ASN A O 1
ATOM 1688 N N . THR A 1 208 ? -13.566 -32.997 32.440 1.00 35.22 208 THR A N 1
ATOM 1689 C CA . THR A 1 208 ? -13.048 -34.096 31.643 1.00 35.22 208 THR A CA 1
ATOM 1690 C C . 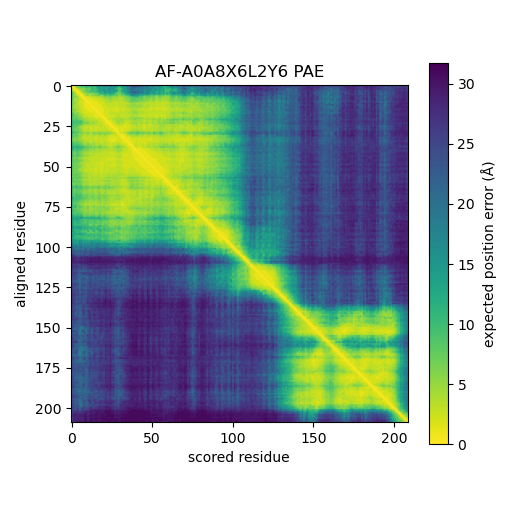THR A 1 208 ? -14.212 -34.871 31.028 1.00 35.22 208 THR A C 1
ATOM 1692 O O . THR A 1 208 ? -15.042 -35.400 31.764 1.00 35.22 208 THR A O 1
ATOM 1695 N N . HIS A 1 209 ? -14.251 -34.947 29.700 1.00 34.09 209 HIS A N 1
ATOM 1696 C CA . HIS A 1 209 ? -14.785 -36.074 28.938 1.00 34.09 209 HIS A CA 1
ATOM 1697 C C . HIS A 1 209 ? -14.043 -36.156 27.607 1.00 34.09 209 HIS A C 1
ATOM 1699 O O . HIS A 1 209 ? -13.842 -35.088 26.985 1.00 34.09 209 HIS A O 1
#

Radius of gyration: 28.68 Å; Cα contacts (8 Å, |Δi|>4): 176; chains: 1; bounding box: 50×78×69 Å

Mean predicted aligned error: 17.87 Å

Foldseek 3Di:
DDPDDPCPQVVQQVVVCVLCVPPPQWDDDRQDIHGDDDDPVVQVVVVVSVVVSCVVVVHDDDPVPDDPDDQWDQDPQWIQHPVGIHGDPVVVVCVVPPDDPCVLVVDPPPPDPVVVVVVVVVSVVPPDPPPPPPPDPDDQDFDPCVVPAQWKWFADPDDDDPPDDRTDDRWGWDDDDPFWTFTDDPNDTDIDGRSGIDGDDDPPPPPDD

pLDDT: mean 78.69, std 13.39, range [33.91, 93.44]

Organism: Trichonephila clavata (NCBI:txid2740835)

Sequence (209 aa):
MTFGLRNAAQSFQRFLDSLFRDLPFCFVYIDDILIASRNLDEHISYLKEMFRRLDENGLVLKISKCIFAKPEVDFLGHHVSASGILQTLERIQAILDFNRPSDFLHDSKLASPSSFVQQLRNTFANLRPVLPSHHTKQKPFIFRDLATCTHVFVRTNSVRTSLQPPYEGPYPVIKRYAKYFDINIKGVSRTISIDRLNKVFSSSSINTH

Nearest PDB structures (foldseek):
  7o0h-assembly1_A  TM=9.146E-01  e=3.290E-04  White-tufted-ear marmoset simian foamy virus
  7o0g-assembly1_A  TM=7.718E-01  e=2.158E-04  White-tufted-ear marmoset simian foamy virus
  7o24-assembly1_A  TM=4.524E-01  e=3.762E-05  White-tufted-ear marmoset simian foamy virus
  6vdk-assembly1_J  TM=7.852E-01  e=3.014E-02  Human immunodeficiency virus 1
  6u8q-assembly1_J  TM=5.238E-01  e=5.505E-02  Human immunodeficiency virus 1

Solvent-accessible surface area (backbone atoms only — not comparable to full-atom values): 13448 Å² total; per-residue (Å²): 137,74,88,88,52,95,55,49,65,60,56,47,32,56,50,50,54,64,75,43,64,88,40,91,49,50,48,78,56,77,90,49,76,47,78,62,66,95,48,71,70,58,38,54,54,54,49,52,54,50,52,52,55,30,57,78,67,73,53,84,80,63,66,95,76,61,86,76,96,61,80,57,48,79,54,98,71,25,33,39,41,89,92,44,79,42,73,32,66,70,63,55,47,57,58,71,70,47,77,52,86,64,65,79,50,86,69,82,82,61,92,41,76,68,59,44,55,52,51,51,52,52,53,58,70,66,58,66,77,75,74,80,79,68,90,64,84,68,74,80,89,71,69,76,60,60,81,74,45,62,34,33,27,40,51,66,85,68,92,74,67,90,92,64,76,67,54,48,72,79,26,46,57,76,46,83,56,99,58,37,31,32,27,40,58,95,89,40,81,43,80,42,52,54,93,39,52,42,76,55,85,69,82,89,70,78,72,87,126

Secondary structure (DSSP, 8-state):
--TT-TTHHHHHHHHHHHHSTT-TTEEEETTEEEE--SSHHHHHHHHHHHHHHHHHTT----GGG---S-SEEEETTEEEETTEEEE-HHHHHHHHTS--TTTT------S-HHHHHHHHHHHHHH-PPPPP--S--------GGGGT-SEEEEE--S---TT--SEEEEEEEEEE-SSEEEEEETTEEEEEEGGGEEE---GGG----

InterPro domains:
  IPR000477 Reverse transcriptase domain [PF00078] (1-80)
  IPR000477 Reverse transcriptase domain [PS50878] (1-80)
  IPR043128 Reverse transcriptase/Diguanylate cyclase domain [G3DSA:3.30.70.270] (1-86)
  IPR043502 DNA/RNA polymerase superfamily [SSF56672] (1-144)
  IPR051320 Viral Replication and Maturation Polyprotein [PTHR33064] (1-103)